Protein AF-X6NWF9-F1 (afdb_monomer)

pLDDT: mean 88.54, std 9.28, range [47.97, 97.19]

Solvent-accessible surface area (backbone atoms only — not comparable to full-atom values): 10126 Å² total; per-residue (Å²): 132,56,70,53,54,53,50,16,51,53,32,42,74,73,69,38,28,70,62,13,28,55,29,22,52,52,40,38,54,49,43,56,53,48,51,73,69,44,81,88,58,53,74,56,57,45,43,52,55,41,51,58,31,44,53,51,26,36,48,23,45,46,62,62,60,48,79,76,68,69,45,70,68,35,50,52,50,48,53,49,49,52,51,53,46,56,78,56,41,59,78,65,36,70,67,46,42,54,51,36,39,52,52,23,49,47,23,44,78,62,66,39,56,69,66,18,46,56,32,54,52,49,43,57,57,33,44,78,71,47,57,75,72,56,32,50,56,51,4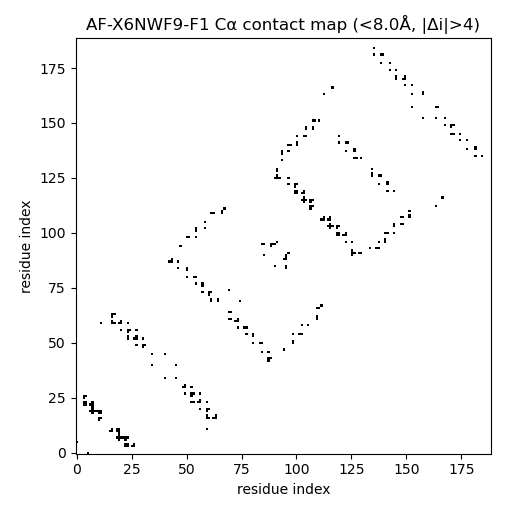5,54,50,50,47,52,42,40,52,56,43,53,57,50,48,66,70,68,59,63,88,81,40,76,66,58,46,51,52,52,53,50,44,52,53,50,48,56,52,48,52,53,55,57,51,56,57,66,75,76,113

Sequence (189 aa):
MSAIQGLGVAYFKIKNYNEAQQYAEKLVAIVIRQNKLDNSISKEEKARRYCNAKVFYVTCLCNLTGYNPLSEHAENEWKLLLKELHDAFEPTSIESVVIHVALGKMFIALRHFENMFTHFQTIQFIRTHYCEQDKKKAAELLMELIDNCLAELQRVHLVQSPALQRLFDECNSTKSILWKELSTIKQNV

Secondary structure (DSSP, 8-state):
--HHHHHHHHHHHTT-HHHHHHHHHHHHHHHHHHHHH--SS-HHHHHHHHHHHHHHHHHHHHHHS-SSSPPHHHHHHHHHHHHHHHHHS-TTSHHHHHHHHHHHHHHHHTT-HHHHHHHHHHHHHHHTTS-HHHHHHHHHHHHHHHHHHHHHHHHT-GGG-HHHHHHHHHHHHHHHHHHHHHHHHHH--

Organism: Reticulomyxa filosa (NCBI:txid46433)

Foldseek 3Di:
DDPLQVQLVVCVVVLVLVSNLVSLVVQLVVLVVCLVVDPPDDLLRSLLSNLVSLLSNLLSQQSVVAADDRDPVSVVSVVVSLVSVVVRDPLLDLSVLLSLLSVLLSCLVSVVNVSNVVSLVSLVVSLVPDDPVSNLVSLVSSLVSLVSNLVSLVVVPVPPDPVSVVVNVVSVVSNVVSVVSNVVVVVVD

Nearest PDB structures (foldseek):
  6fuz-assembly1_A  TM=6.076E-01  e=1.692E-02  Mus musculus
  8fbo-assembly1_C  TM=5.105E-01  e=2.538E-01  synthetic construct
  2h7o-assembly1_A  TM=4.577E-01  e=1.471E+00  Yersinia pseudotuberculosis
  2v0o-assembly2_C  TM=2.409E-01  e=3.218E-01  Homo sapiens
  4wpc-assembly1_B  TM=1.726E-01  e=2.256E+00  Saccharomyces cerevisiae S288C

Radius of gyration: 17.51 Å; Cα contacts (8 Å, |Δi|>4): 175; chains: 1; bounding box: 34×47×46 Å

Structure (mmCIF, N/CA/C/O backbone):
data_AF-X6NWF9-F1
#
_entry.id   AF-X6NWF9-F1
#
loop_
_atom_site.group_PDB
_atom_site.id
_atom_site.type_symbol
_atom_site.label_atom_id
_atom_site.label_alt_id
_atom_site.label_comp_id
_atom_site.label_asym_id
_atom_site.label_entity_id
_atom_site.label_seq_id
_atom_site.pdbx_PDB_ins_code
_atom_site.Cartn_x
_atom_site.Cartn_y
_atom_site.Cartn_z
_atom_site.occupancy
_atom_site.B_iso_or_equiv
_atom_site.auth_seq_id
_atom_site.auth_comp_id
_atom_site.auth_asym_id
_atom_site.auth_atom_id
_atom_site.pdbx_PDB_model_num
ATOM 1 N N . MET A 1 1 ? -8.473 -13.515 -9.912 1.00 52.94 1 MET A N 1
ATOM 2 C CA . MET A 1 1 ? -8.565 -13.264 -8.455 1.00 52.94 1 MET A CA 1
ATOM 3 C C . MET A 1 1 ? -8.816 -14.610 -7.788 1.00 52.94 1 MET A C 1
ATOM 5 O O . MET A 1 1 ? -9.714 -15.306 -8.246 1.00 52.94 1 MET A O 1
ATOM 9 N N . SER A 1 2 ? -7.990 -15.051 -6.832 1.00 76.69 2 SER A N 1
ATOM 10 C CA . SER A 1 2 ? -8.191 -16.372 -6.207 1.00 76.69 2 SER A CA 1
ATOM 11 C C . SER A 1 2 ? -9.430 -16.351 -5.301 1.00 76.69 2 SER A C 1
ATOM 13 O O . SER A 1 2 ? -9.748 -15.312 -4.722 1.00 76.69 2 SER A O 1
ATOM 15 N N . ALA A 1 3 ? -10.131 -17.481 -5.157 1.00 83.94 3 ALA A N 1
ATOM 16 C CA . ALA A 1 3 ? -11.319 -17.569 -4.296 1.00 83.94 3 ALA A CA 1
ATOM 17 C C . ALA A 1 3 ? -11.027 -17.133 -2.845 1.00 83.94 3 ALA A C 1
ATOM 19 O O . ALA A 1 3 ? -11.840 -16.455 -2.225 1.00 83.94 3 ALA A O 1
ATOM 20 N N . ILE A 1 4 ? -9.824 -17.436 -2.340 1.00 88.44 4 ILE A N 1
ATOM 21 C CA . ILE A 1 4 ? -9.341 -17.015 -1.015 1.00 88.44 4 ILE A CA 1
ATOM 22 C C . ILE A 1 4 ? -9.247 -15.490 -0.899 1.00 88.44 4 ILE A C 1
ATOM 24 O O . ILE A 1 4 ? -9.718 -14.926 0.084 1.00 88.44 4 ILE A O 1
ATOM 28 N N . GLN A 1 5 ? -8.690 -14.814 -1.909 1.00 88.62 5 GLN A N 1
ATOM 29 C CA . GLN A 1 5 ? -8.633 -13.352 -1.928 1.00 88.62 5 GLN A CA 1
ATOM 30 C C . GLN A 1 5 ? -10.043 -12.748 -1.961 1.00 88.62 5 GLN A C 1
ATOM 32 O O . GLN A 1 5 ? -10.319 -11.798 -1.233 1.00 88.62 5 GLN A O 1
ATOM 37 N N . GLY A 1 6 ? -10.943 -13.316 -2.770 1.00 90.94 6 GLY A N 1
ATOM 38 C CA . GLY A 1 6 ? -12.334 -12.868 -2.855 1.00 90.94 6 GLY A CA 1
ATOM 39 C C . GLY A 1 6 ? -13.074 -12.973 -1.519 1.00 90.94 6 GLY A C 1
ATOM 40 O O . GLY A 1 6 ? -13.721 -12.013 -1.105 1.00 90.94 6 GLY A O 1
ATOM 41 N N . LEU A 1 7 ? -12.925 -14.101 -0.816 1.00 93.31 7 LEU A N 1
ATOM 42 C CA . LEU A 1 7 ? -13.506 -14.303 0.514 1.00 93.31 7 LEU A CA 1
ATOM 43 C C . LEU A 1 7 ? -12.934 -13.322 1.538 1.00 93.31 7 LEU A C 1
ATOM 45 O O . LEU A 1 7 ? -13.703 -12.669 2.239 1.00 93.31 7 LEU A O 1
ATOM 49 N N . GLY A 1 8 ? -11.609 -13.154 1.580 1.00 94.19 8 GLY A N 1
ATOM 50 C CA . GLY A 1 8 ? -10.980 -12.180 2.472 1.00 94.19 8 GLY A CA 1
ATOM 51 C C . GLY A 1 8 ? -11.518 -10.766 2.255 1.00 94.19 8 GLY A C 1
ATOM 52 O O . GLY A 1 8 ? -11.906 -10.098 3.211 1.00 94.19 8 GLY A O 1
ATOM 53 N N . VAL A 1 9 ? -11.623 -10.325 0.997 1.00 93.25 9 VAL A N 1
ATOM 54 C CA . VAL A 1 9 ? -12.186 -9.009 0.654 1.00 93.25 9 VAL A CA 1
ATOM 55 C C . VAL A 1 9 ? -13.665 -8.906 1.037 1.00 93.25 9 VAL A C 1
ATOM 57 O O . VAL A 1 9 ? -14.096 -7.850 1.498 1.00 93.25 9 VAL A O 1
ATOM 60 N N . ALA A 1 10 ? -14.452 -9.970 0.866 1.00 94.69 10 ALA A N 1
ATOM 61 C CA . ALA A 1 10 ? -15.860 -9.977 1.255 1.00 94.69 10 ALA A CA 1
ATOM 62 C C . ALA A 1 10 ? -16.029 -9.779 2.771 1.00 94.69 10 ALA A C 1
ATOM 64 O O . ALA A 1 10 ? -16.778 -8.892 3.180 1.00 94.69 10 ALA A O 1
ATOM 65 N N . TYR A 1 11 ? -15.278 -10.526 3.589 1.00 96.19 11 TYR A N 1
ATOM 66 C CA . TYR A 1 11 ? -15.272 -10.356 5.047 1.00 96.19 11 TYR A CA 1
ATOM 67 C C . TYR A 1 11 ? -14.785 -8.965 5.465 1.00 96.19 11 TYR A C 1
ATOM 69 O O . TYR A 1 11 ? -15.401 -8.322 6.315 1.00 96.19 11 TYR A O 1
ATOM 77 N N . PHE A 1 12 ? -13.746 -8.452 4.801 1.00 93.56 12 PHE A N 1
ATOM 78 C CA . PHE A 1 12 ? -13.249 -7.101 5.046 1.00 93.56 12 PHE A CA 1
ATOM 79 C C . PHE A 1 12 ? -14.331 -6.038 4.794 1.00 93.56 12 PHE A C 1
ATOM 81 O O . PHE A 1 12 ? -14.531 -5.144 5.612 1.00 93.56 12 PHE A O 1
ATOM 88 N N . LYS A 1 13 ? -15.084 -6.150 3.690 1.00 93.06 13 LYS A N 1
ATOM 89 C CA . LYS A 1 13 ? -16.147 -5.193 3.329 1.00 93.06 13 LYS A CA 1
ATOM 90 C C . LYS A 1 13 ? -17.305 -5.159 4.324 1.00 93.06 13 LYS A C 1
ATOM 92 O O . LYS A 1 13 ? -17.890 -4.098 4.519 1.00 93.06 13 LYS A O 1
ATOM 97 N N . ILE A 1 14 ? -17.619 -6.284 4.965 1.00 95.56 14 ILE A N 1
ATOM 98 C CA . ILE A 1 14 ? -18.627 -6.345 6.037 1.00 95.56 14 ILE A CA 1
ATOM 99 C C . ILE A 1 14 ? -18.035 -6.038 7.422 1.00 95.56 14 ILE A C 1
ATOM 101 O O . ILE A 1 14 ? -18.691 -6.277 8.431 1.00 95.56 14 ILE A O 1
ATOM 105 N N . LYS A 1 15 ? -16.807 -5.497 7.471 1.00 92.38 15 LYS A N 1
ATOM 106 C CA . LYS A 1 15 ? -16.062 -5.132 8.687 1.00 92.38 15 LYS A CA 1
ATOM 107 C C . LYS A 1 15 ? -15.785 -6.303 9.630 1.00 92.38 15 LYS A C 1
ATOM 109 O O . LYS A 1 15 ? -15.510 -6.100 10.810 1.00 92.38 15 LYS A O 1
ATOM 114 N N . ASN A 1 16 ? -15.824 -7.528 9.112 1.00 94.25 16 ASN A N 1
ATOM 115 C CA . ASN A 1 16 ? -15.425 -8.700 9.866 1.00 94.25 16 ASN A CA 1
ATOM 116 C C . ASN A 1 16 ? -13.924 -8.955 9.665 1.00 94.25 16 ASN A C 1
ATOM 118 O O . ASN A 1 16 ? -13.498 -9.776 8.848 1.00 94.25 16 ASN A O 1
ATOM 122 N N . TYR A 1 17 ? -13.116 -8.162 10.367 1.00 92.31 17 TYR A N 1
ATOM 123 C CA . TYR A 1 17 ? -11.672 -8.114 10.159 1.00 92.31 17 TYR A CA 1
ATOM 124 C C . TYR A 1 17 ? -10.928 -9.339 10.698 1.00 92.31 17 TYR A C 1
ATOM 126 O O . TYR A 1 17 ? -9.856 -9.645 10.181 1.00 92.31 17 TYR A O 1
ATOM 134 N N . ASN A 1 18 ? -11.496 -10.068 11.665 1.00 92.75 18 ASN A N 1
ATOM 135 C CA . ASN A 1 18 ? -10.915 -11.316 12.175 1.00 92.75 18 ASN A CA 1
ATOM 136 C C . ASN A 1 18 ? -10.870 -12.365 11.060 1.00 92.75 18 ASN A C 1
ATOM 138 O O . ASN A 1 18 ? -9.809 -12.871 10.703 1.00 92.75 18 ASN A O 1
ATOM 142 N N . GLU A 1 19 ? -12.009 -12.621 10.426 1.00 95.62 19 GLU A N 1
ATOM 143 C CA . GLU A 1 19 ? -12.103 -13.563 9.320 1.00 95.62 19 GLU A CA 1
ATOM 144 C C . GLU A 1 19 ? -11.314 -13.060 8.109 1.00 95.62 19 GLU A C 1
ATOM 146 O O . GLU A 1 19 ? -10.604 -13.840 7.469 1.00 95.62 19 GLU A O 1
ATOM 151 N N . ALA A 1 20 ? -11.367 -11.756 7.813 1.00 95.38 20 ALA A N 1
ATOM 152 C CA . ALA A 1 20 ? -10.577 -11.176 6.729 1.00 95.38 20 ALA A CA 1
ATOM 153 C C . ALA A 1 20 ? -9.068 -11.402 6.930 1.00 95.38 20 ALA A C 1
ATOM 155 O O . ALA A 1 20 ? -8.387 -11.806 5.984 1.00 95.38 20 ALA A O 1
ATOM 156 N N . GLN A 1 21 ? -8.563 -11.215 8.157 1.00 95.06 21 GLN A N 1
ATOM 157 C CA . GLN A 1 21 ? -7.167 -11.458 8.522 1.00 95.06 21 GLN A CA 1
ATOM 158 C C . GLN A 1 21 ? -6.782 -12.922 8.300 1.00 95.06 21 GLN A C 1
ATOM 160 O O . GLN A 1 21 ? -5.762 -13.176 7.661 1.00 95.06 21 GLN A O 1
ATOM 165 N N . GLN A 1 22 ? -7.617 -13.877 8.715 1.00 96.12 22 GLN A N 1
ATOM 166 C CA . GLN A 1 22 ? -7.344 -15.302 8.502 1.00 96.12 22 GLN A CA 1
ATOM 167 C C . GLN A 1 22 ? -7.258 -15.659 7.011 1.00 96.12 22 GLN A C 1
ATOM 169 O O . GLN A 1 22 ? -6.404 -16.446 6.595 1.00 96.12 22 GLN A O 1
ATOM 174 N N . TYR A 1 23 ? -8.132 -15.093 6.172 1.00 97.19 23 TYR A N 1
ATOM 175 C CA . TYR A 1 23 ? -8.052 -15.297 4.722 1.00 97.19 23 TYR A CA 1
ATOM 176 C C . TYR A 1 23 ? -6.836 -14.608 4.104 1.00 97.19 23 TYR A C 1
ATOM 178 O O . TYR A 1 23 ? -6.227 -15.166 3.189 1.00 97.19 23 TYR A O 1
ATOM 186 N N . ALA A 1 24 ? -6.460 -13.428 4.596 1.00 95.75 24 ALA A N 1
ATOM 187 C CA . ALA A 1 24 ? -5.273 -12.724 4.135 1.00 95.75 24 ALA A CA 1
ATOM 188 C C . ALA A 1 24 ? -3.984 -13.482 4.498 1.00 95.75 24 ALA A C 1
ATOM 190 O O . ALA A 1 24 ? -3.103 -13.635 3.654 1.00 95.75 24 ALA A O 1
ATOM 191 N N . GLU A 1 25 ? -3.903 -14.047 5.701 1.00 95.50 25 GLU A N 1
ATOM 192 C CA . GLU A 1 25 ? -2.797 -14.906 6.132 1.00 95.50 25 GLU A CA 1
ATOM 193 C C . GLU A 1 25 ? -2.690 -16.164 5.255 1.00 95.50 25 GLU A C 1
ATOM 195 O O . GLU A 1 25 ? -1.623 -16.476 4.716 1.00 95.50 25 GLU A O 1
ATOM 200 N N . LYS A 1 26 ? -3.821 -16.841 5.004 1.00 96.62 26 LYS A N 1
ATOM 201 C CA . LYS A 1 26 ? -3.884 -17.977 4.068 1.00 96.62 26 LYS A CA 1
ATOM 202 C C . LYS A 1 26 ? -3.433 -17.583 2.663 1.00 96.62 26 LYS A C 1
ATOM 204 O O . LYS A 1 26 ? -2.718 -18.347 2.016 1.00 96.62 26 LYS A O 1
ATOM 209 N N . LEU A 1 27 ? -3.835 -16.406 2.181 1.00 96.56 27 LEU A N 1
ATOM 210 C CA . LEU A 1 27 ? -3.426 -15.897 0.873 1.00 96.56 27 LEU A CA 1
ATOM 211 C C . LEU A 1 27 ? -1.905 -15.729 0.796 1.00 96.56 27 LEU A C 1
ATOM 213 O O . LEU A 1 27 ? -1.301 -16.204 -0.165 1.00 96.56 27 LEU A O 1
ATOM 217 N N . VAL A 1 28 ? -1.287 -15.115 1.809 1.00 96.12 28 VAL A N 1
ATOM 218 C CA . VAL A 1 28 ? 0.174 -14.950 1.886 1.00 96.12 28 VAL A CA 1
ATOM 219 C C . VAL A 1 28 ? 0.872 -16.313 1.854 1.00 96.12 28 VAL A C 1
ATOM 221 O O . VAL A 1 28 ? 1.771 -16.521 1.038 1.00 96.12 28 VAL A O 1
ATOM 224 N N . ALA A 1 29 ? 0.417 -17.278 2.659 1.00 96.06 29 ALA A N 1
ATOM 225 C CA . ALA A 1 29 ? 0.991 -18.625 2.689 1.00 96.06 29 ALA A CA 1
ATOM 226 C C . ALA A 1 29 ? 0.888 -19.349 1.331 1.00 96.06 29 ALA A C 1
ATOM 228 O O . ALA A 1 29 ? 1.847 -19.986 0.882 1.00 96.06 29 ALA A O 1
ATOM 229 N N . ILE A 1 30 ? -0.255 -19.225 0.646 1.00 95.00 30 ILE A N 1
ATOM 230 C CA . ILE A 1 30 ? -0.462 -19.791 -0.695 1.00 95.00 30 ILE A CA 1
ATOM 231 C C . ILE A 1 30 ? 0.499 -19.160 -1.700 1.00 95.00 30 ILE A C 1
ATOM 233 O O . ILE A 1 30 ? 1.140 -19.890 -2.455 1.00 95.00 30 ILE A O 1
ATOM 237 N N . VAL A 1 31 ? 0.632 -17.831 -1.695 1.00 94.88 31 VAL A N 1
ATOM 238 C CA . VAL A 1 31 ? 1.531 -17.121 -2.614 1.00 94.88 31 VAL A CA 1
ATOM 239 C C . VAL A 1 31 ? 2.981 -17.539 -2.391 1.00 94.88 31 VAL A C 1
ATOM 241 O O . VAL A 1 31 ? 3.672 -17.856 -3.357 1.00 94.88 31 VAL A O 1
ATOM 244 N N . ILE A 1 32 ? 3.434 -17.635 -1.137 1.00 94.25 32 ILE A N 1
ATOM 245 C CA . ILE A 1 32 ? 4.781 -18.128 -0.813 1.00 94.25 32 ILE A CA 1
ATOM 246 C C . ILE A 1 32 ? 4.989 -19.536 -1.382 1.00 94.25 32 ILE A C 1
ATOM 248 O O . ILE A 1 32 ? 6.010 -19.807 -2.017 1.00 94.25 32 ILE A O 1
ATOM 252 N N . ARG A 1 33 ? 4.023 -20.442 -1.185 1.00 95.00 33 ARG A N 1
ATOM 253 C CA . ARG A 1 33 ? 4.116 -21.815 -1.696 1.00 95.00 33 ARG A CA 1
ATOM 254 C C . ARG A 1 33 ? 4.147 -21.851 -3.224 1.00 95.00 33 ARG A C 1
ATOM 256 O O . ARG A 1 33 ? 4.974 -22.559 -3.787 1.00 95.00 33 ARG A O 1
ATOM 263 N N . GLN A 1 34 ? 3.287 -21.086 -3.891 1.00 93.19 34 GLN A N 1
ATOM 264 C CA . GLN A 1 34 ? 3.248 -21.011 -5.353 1.00 93.19 34 GLN A CA 1
ATOM 265 C C . GLN A 1 34 ? 4.551 -20.451 -5.924 1.00 93.19 34 GLN A C 1
ATOM 267 O O . GLN A 1 34 ? 5.113 -21.043 -6.838 1.00 93.19 34 GLN A O 1
ATOM 272 N N . ASN A 1 35 ? 5.089 -19.385 -5.330 1.00 93.81 35 ASN A N 1
ATOM 273 C CA . ASN A 1 35 ? 6.357 -18.789 -5.744 1.00 93.81 35 ASN A CA 1
ATOM 274 C C . ASN A 1 35 ? 7.542 -19.763 -5.635 1.00 93.81 35 ASN A C 1
ATOM 276 O O . ASN A 1 35 ? 8.497 -19.648 -6.402 1.00 93.81 35 ASN A O 1
ATOM 280 N N . LYS A 1 36 ? 7.505 -20.719 -4.698 1.00 92.81 36 LYS A N 1
ATOM 281 C CA . LYS A 1 36 ? 8.529 -21.773 -4.584 1.00 92.81 36 LYS A CA 1
ATOM 282 C C . LYS A 1 36 ? 8.399 -22.856 -5.655 1.00 92.81 36 LYS A C 1
ATOM 284 O O . LYS A 1 36 ? 9.406 -23.432 -6.044 1.00 92.81 36 LYS A O 1
ATOM 289 N N . LEU A 1 37 ? 7.176 -23.156 -6.087 1.00 92.50 37 LEU A N 1
ATOM 290 C CA . LEU A 1 37 ? 6.890 -24.238 -7.034 1.00 92.50 37 LEU A CA 1
ATOM 291 C C . LEU A 1 37 ? 6.995 -23.786 -8.493 1.00 92.50 37 LEU A C 1
ATOM 293 O O . LEU A 1 37 ? 7.349 -24.578 -9.361 1.00 92.50 37 LEU A O 1
ATOM 297 N N . ASP A 1 38 ? 6.678 -22.525 -8.765 1.00 89.88 38 ASP A N 1
ATOM 298 C CA . ASP A 1 38 ? 6.666 -21.978 -10.112 1.00 89.88 38 ASP A CA 1
ATOM 299 C C . ASP A 1 38 ? 8.034 -21.374 -10.462 1.00 89.88 38 ASP A C 1
ATOM 301 O O . ASP A 1 38 ? 8.355 -20.240 -10.104 1.00 89.88 38 ASP A O 1
ATOM 305 N N . ASN A 1 39 ? 8.875 -22.152 -11.143 1.00 89.62 39 ASN A N 1
ATOM 306 C CA . ASN A 1 39 ? 10.180 -21.694 -11.633 1.00 89.62 39 ASN A CA 1
ATOM 307 C C . ASN A 1 39 ? 10.090 -20.907 -12.950 1.00 89.62 39 ASN A C 1
ATOM 309 O O . ASN A 1 39 ? 11.104 -20.387 -13.403 1.00 89.62 39 ASN A O 1
ATOM 313 N N . SER A 1 40 ? 8.901 -20.814 -13.559 1.00 92.06 40 SER A N 1
ATOM 314 C CA . SER A 1 40 ? 8.697 -20.141 -14.848 1.00 92.06 40 SER A CA 1
ATOM 315 C C . SER A 1 40 ? 8.489 -18.629 -14.716 1.00 92.06 40 SER A C 1
ATOM 317 O O . SER A 1 40 ? 8.683 -17.887 -15.675 1.00 92.06 40 SER A O 1
ATOM 319 N N . ILE A 1 41 ? 8.118 -18.161 -13.523 1.00 91.94 41 ILE A N 1
ATOM 320 C CA . ILE A 1 41 ? 7.889 -16.745 -13.228 1.00 91.94 41 ILE A CA 1
ATOM 321 C C . ILE A 1 41 ? 9.163 -16.066 -12.709 1.00 91.94 41 ILE A C 1
ATOM 323 O O . ILE A 1 41 ? 9.933 -16.646 -11.937 1.00 91.94 41 ILE A O 1
ATOM 327 N N . SER A 1 42 ? 9.366 -14.809 -13.109 1.00 90.62 42 SER A N 1
ATOM 328 C CA . SER A 1 42 ? 10.528 -14.018 -12.697 1.00 90.62 42 SER A CA 1
ATOM 329 C C . SER A 1 42 ? 10.544 -13.757 -11.184 1.00 90.62 42 SER A C 1
ATOM 331 O O . SER A 1 42 ? 9.519 -13.822 -10.500 1.00 90.62 42 SER A O 1
ATOM 333 N N . LYS A 1 43 ? 11.724 -13.433 -10.639 1.00 89.12 43 LYS A N 1
ATOM 334 C CA . LYS A 1 43 ? 11.868 -13.035 -9.226 1.00 89.12 43 LYS A CA 1
ATOM 335 C C . LYS A 1 43 ? 10.991 -11.820 -8.895 1.00 89.12 43 LYS A C 1
ATOM 337 O O . LYS A 1 43 ? 10.339 -11.802 -7.855 1.00 89.12 43 LYS A O 1
ATOM 342 N N . GLU A 1 44 ? 10.946 -10.855 -9.804 1.00 87.69 44 GLU A N 1
ATOM 343 C CA . GLU A 1 44 ? 10.124 -9.650 -9.701 1.00 87.69 44 GLU A CA 1
ATOM 344 C C . GLU A 1 44 ? 8.625 -9.985 -9.659 1.00 87.69 44 GLU A C 1
ATOM 346 O O . GLU A 1 44 ? 7.898 -9.515 -8.787 1.00 87.69 44 GLU A O 1
ATOM 351 N N . GLU A 1 45 ? 8.166 -10.896 -10.522 1.00 90.31 45 GLU A N 1
ATOM 352 C CA . GLU A 1 45 ? 6.779 -11.364 -10.527 1.00 90.31 45 GLU A CA 1
ATOM 353 C C . GLU A 1 45 ? 6.388 -12.024 -9.201 1.00 90.31 45 GLU A C 1
ATOM 355 O O . GLU A 1 45 ? 5.309 -11.773 -8.651 1.00 90.31 45 GLU A O 1
ATOM 360 N N . LYS A 1 46 ? 7.280 -12.866 -8.665 1.00 91.81 46 LYS A N 1
ATOM 361 C CA . LYS A 1 46 ? 7.097 -13.517 -7.362 1.00 91.81 46 LYS A CA 1
ATOM 362 C C . LYS A 1 46 ? 6.957 -12.479 -6.254 1.00 91.81 46 LYS A C 1
ATOM 364 O O . LYS A 1 46 ? 6.025 -12.575 -5.449 1.00 91.81 46 LYS A O 1
ATOM 369 N N . ALA A 1 47 ? 7.844 -11.487 -6.231 1.00 90.94 47 ALA A N 1
ATOM 370 C CA . ALA A 1 47 ? 7.789 -10.404 -5.261 1.00 90.94 47 ALA A CA 1
ATOM 371 C C . ALA A 1 47 ? 6.495 -9.598 -5.388 1.00 90.94 47 ALA A C 1
ATOM 373 O O . ALA A 1 47 ? 5.818 -9.367 -4.390 1.00 90.94 47 ALA A O 1
ATOM 374 N N . ARG A 1 48 ? 6.069 -9.275 -6.612 1.00 89.94 48 ARG A N 1
ATOM 375 C CA . ARG A 1 48 ? 4.844 -8.507 -6.871 1.00 89.94 48 ARG A CA 1
ATOM 376 C C . ARG A 1 48 ? 3.608 -9.206 -6.322 1.00 89.94 48 ARG A C 1
ATOM 378 O O . ARG A 1 48 ? 2.775 -8.582 -5.666 1.00 89.94 48 ARG A O 1
ATOM 385 N N . ARG A 1 49 ? 3.487 -10.518 -6.544 1.00 91.25 49 ARG A N 1
ATOM 386 C CA . ARG A 1 49 ? 2.396 -11.331 -5.975 1.00 91.25 49 ARG A CA 1
ATOM 387 C C . ARG A 1 49 ? 2.429 -11.328 -4.450 1.00 91.25 49 ARG A C 1
ATOM 389 O O . ARG A 1 49 ? 1.382 -11.179 -3.819 1.00 91.25 49 ARG A O 1
ATOM 396 N N . TYR A 1 50 ? 3.617 -11.496 -3.876 1.00 93.31 50 TYR A N 1
ATOM 397 C CA . TYR A 1 50 ? 3.808 -11.554 -2.432 1.00 93.31 50 TYR A CA 1
ATOM 398 C C . TYR A 1 50 ? 3.480 -10.219 -1.758 1.00 93.31 50 TYR A C 1
ATOM 400 O O . TYR A 1 50 ? 2.627 -10.192 -0.873 1.00 93.31 50 TYR A O 1
ATOM 408 N N . CY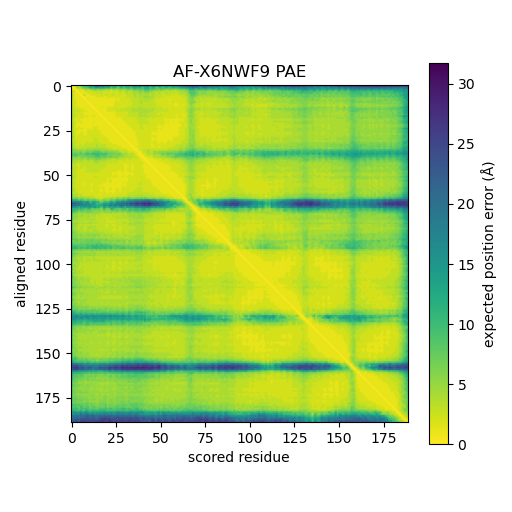S A 1 51 ? 4.055 -9.110 -2.227 1.00 92.62 51 CYS A N 1
ATOM 409 C CA . CYS A 1 51 ? 3.799 -7.784 -1.677 1.00 92.62 51 CYS A CA 1
ATOM 410 C C . CYS A 1 51 ? 2.315 -7.412 -1.767 1.00 92.62 51 CYS A C 1
ATOM 412 O O . CYS A 1 51 ? 1.753 -6.937 -0.786 1.00 92.62 51 CYS A O 1
ATOM 414 N N . ASN A 1 52 ? 1.635 -7.712 -2.879 1.00 90.31 52 ASN A N 1
ATOM 415 C CA . ASN A 1 52 ? 0.192 -7.472 -3.000 1.00 90.31 52 ASN A CA 1
ATOM 416 C C . ASN A 1 52 ? -0.632 -8.255 -1.963 1.00 90.31 52 ASN A C 1
ATOM 418 O O . ASN A 1 52 ? -1.568 -7.710 -1.375 1.00 90.31 52 ASN A O 1
ATOM 422 N N . ALA A 1 53 ? -0.293 -9.524 -1.713 1.00 93.69 53 ALA A N 1
ATOM 423 C CA . ALA A 1 53 ? -0.946 -10.313 -0.668 1.00 93.69 53 ALA A CA 1
ATOM 424 C C . ALA A 1 53 ? -0.639 -9.760 0.734 1.00 93.69 53 ALA A C 1
ATOM 426 O O . ALA A 1 53 ? -1.531 -9.675 1.580 1.00 93.69 53 ALA A O 1
ATOM 427 N N . LYS A 1 54 ? 0.609 -9.338 0.962 1.00 94.62 54 LYS A N 1
ATOM 428 C CA . LYS A 1 54 ? 1.077 -8.802 2.240 1.00 94.62 54 LYS A CA 1
ATOM 429 C C . LYS A 1 54 ? 0.441 -7.449 2.570 1.00 94.62 54 LYS A C 1
ATOM 431 O O . LYS A 1 54 ? 0.016 -7.267 3.703 1.00 94.62 54 LYS A O 1
ATOM 436 N N . VAL A 1 55 ? 0.268 -6.555 1.592 1.00 93.44 55 VAL A N 1
ATOM 437 C CA . VAL A 1 55 ? -0.491 -5.297 1.752 1.00 93.44 55 VAL A CA 1
ATOM 438 C C . VAL A 1 55 ? -1.897 -5.580 2.278 1.00 93.44 55 VAL A C 1
ATOM 440 O O . VAL A 1 55 ? -2.350 -4.923 3.215 1.00 93.44 55 VAL A O 1
ATOM 443 N N . PHE A 1 56 ? -2.594 -6.569 1.708 1.00 93.44 56 PHE A N 1
ATOM 444 C CA . PHE A 1 56 ? -3.941 -6.917 2.160 1.00 93.44 56 PHE A CA 1
ATOM 445 C C . PHE A 1 56 ? -3.943 -7.478 3.590 1.00 93.44 56 PHE A C 1
ATOM 447 O O . PHE A 1 56 ? -4.788 -7.095 4.399 1.00 93.44 56 PHE A O 1
ATOM 454 N N . TYR A 1 57 ? -2.972 -8.328 3.927 1.00 94.69 57 TYR A N 1
ATOM 455 C CA . TYR A 1 57 ? -2.793 -8.847 5.285 1.00 94.69 57 TYR A CA 1
ATOM 456 C C . TYR A 1 57 ? -2.539 -7.737 6.309 1.00 94.69 57 TYR A C 1
ATOM 458 O O . TYR A 1 57 ? -3.262 -7.646 7.299 1.00 94.69 57 TYR A O 1
ATOM 466 N N . VAL A 1 58 ? -1.593 -6.841 6.027 1.00 92.44 58 VAL A N 1
ATOM 467 C CA . VAL A 1 58 ? -1.307 -5.662 6.854 1.00 92.44 58 VAL A CA 1
ATOM 468 C C . VAL A 1 58 ? -2.556 -4.792 7.007 1.00 92.44 58 VAL A C 1
ATOM 470 O O . VAL A 1 58 ? -2.890 -4.383 8.114 1.00 92.44 58 VAL A O 1
ATOM 473 N N . THR A 1 59 ? -3.304 -4.571 5.923 1.00 91.69 59 THR A N 1
ATOM 474 C CA . THR A 1 59 ? -4.561 -3.809 5.967 1.00 91.69 59 THR A CA 1
ATOM 475 C C . THR A 1 59 ? -5.564 -4.436 6.935 1.00 91.69 59 THR A C 1
ATOM 477 O O . THR A 1 59 ? -6.199 -3.716 7.706 1.00 91.69 59 THR A O 1
ATOM 480 N N . CYS A 1 60 ? -5.694 -5.766 6.941 1.00 92.25 60 CYS A N 1
ATOM 481 C CA . CYS A 1 60 ? -6.555 -6.467 7.894 1.00 92.25 60 CYS A CA 1
ATOM 482 C C . CYS A 1 60 ? -6.055 -6.303 9.337 1.00 92.25 60 CYS A C 1
ATOM 484 O O . CYS A 1 60 ? -6.854 -5.975 10.210 1.00 92.25 60 CYS A O 1
ATOM 486 N N . LEU A 1 61 ? -4.747 -6.459 9.579 1.00 90.88 61 LEU A N 1
ATOM 487 C CA . LEU A 1 61 ? -4.145 -6.276 10.905 1.00 90.88 61 LEU A CA 1
ATOM 488 C C . LEU A 1 61 ? -4.401 -4.879 11.474 1.00 90.88 61 LEU A C 1
ATOM 490 O O . LEU A 1 61 ? -4.820 -4.748 12.619 1.00 90.88 61 LEU A O 1
ATOM 494 N N . CYS A 1 62 ? -4.194 -3.838 10.672 1.00 88.19 62 CYS A N 1
ATOM 495 C CA . CYS A 1 62 ? -4.409 -2.469 11.120 1.00 88.19 62 CYS A CA 1
ATOM 496 C C . CYS A 1 62 ? -5.891 -2.169 11.414 1.00 88.19 62 CYS A C 1
ATOM 498 O O . CYS A 1 62 ? -6.195 -1.350 12.275 1.00 88.19 62 CYS A O 1
ATOM 500 N N . ASN A 1 63 ? -6.825 -2.827 10.716 1.00 88.50 63 ASN A N 1
ATOM 501 C CA . ASN A 1 63 ? -8.262 -2.660 10.960 1.00 88.50 63 ASN A CA 1
ATOM 502 C C . ASN A 1 63 ? -8.771 -3.470 12.167 1.00 88.50 63 ASN A C 1
ATOM 504 O O . ASN A 1 63 ? -9.829 -3.147 12.704 1.00 88.50 63 ASN A O 1
ATOM 508 N N . LEU A 1 64 ? -8.031 -4.487 12.622 1.00 85.19 64 LEU A N 1
ATOM 509 C CA . LEU A 1 64 ? -8.374 -5.267 13.816 1.00 85.19 64 LEU A CA 1
ATOM 510 C C . LEU A 1 64 ? -8.214 -4.484 15.118 1.00 85.19 64 LEU A C 1
ATOM 512 O O . LEU A 1 64 ? -8.959 -4.707 16.068 1.00 85.19 64 LEU A O 1
ATOM 516 N N . THR A 1 65 ? -7.239 -3.582 15.176 1.00 74.06 65 THR A N 1
ATOM 517 C CA . THR A 1 65 ? -6.822 -2.937 16.428 1.00 74.06 65 THR A CA 1
ATOM 518 C C . THR A 1 65 ? -7.619 -1.677 16.756 1.00 74.06 65 THR A C 1
ATOM 520 O O . THR A 1 65 ? -7.409 -1.083 17.807 1.00 74.06 65 THR A O 1
ATOM 523 N N . GLY A 1 66 ? -8.566 -1.286 15.894 1.00 63.94 66 GLY A N 1
ATOM 524 C CA . GLY A 1 66 ? -9.311 -0.037 16.040 1.00 63.94 66 GLY A CA 1
ATOM 525 C C . GLY A 1 66 ? -8.445 1.207 15.799 1.00 63.94 66 GLY A C 1
ATOM 526 O O . GLY A 1 66 ? -7.273 1.112 15.437 1.00 63.94 66 GLY A O 1
ATOM 527 N N . TYR A 1 67 ? -9.048 2.390 15.947 1.00 62.38 67 TYR A N 1
ATOM 528 C CA . TYR A 1 67 ? -8.357 3.665 15.737 1.00 62.38 67 TYR A CA 1
ATOM 529 C C . TYR A 1 67 ? -7.354 3.945 16.866 1.00 62.38 67 TYR A C 1
ATOM 531 O O . TYR A 1 67 ? -7.775 4.137 18.000 1.00 62.38 67 TYR A O 1
ATOM 539 N N . ASN A 1 68 ? -6.077 4.047 16.478 1.00 61.00 68 ASN A N 1
ATOM 540 C CA . ASN A 1 68 ? -4.921 4.669 17.141 1.00 61.00 68 ASN A CA 1
ATOM 541 C C . ASN A 1 68 ? -4.649 4.303 18.629 1.00 61.00 68 ASN A C 1
ATOM 543 O O . ASN A 1 68 ? -5.462 4.631 19.494 1.00 61.00 68 ASN A O 1
ATOM 547 N N . PRO A 1 69 ? -3.462 3.761 18.983 1.00 71.75 69 PRO A N 1
ATOM 548 C CA . PRO A 1 69 ? -2.321 3.418 18.125 1.00 71.75 69 PRO A CA 1
ATOM 549 C C . PRO A 1 69 ? -2.524 2.136 17.311 1.00 71.75 69 PRO A C 1
ATOM 551 O O . PRO A 1 69 ? -3.348 1.287 17.645 1.00 71.75 69 PRO A O 1
ATOM 554 N N . LEU A 1 70 ? -1.748 1.997 16.230 1.00 79.94 70 LEU A N 1
ATOM 555 C CA . LEU A 1 70 ? -1.573 0.702 15.567 1.00 79.94 70 LEU A CA 1
ATOM 556 C C . LEU A 1 70 ? -0.993 -0.291 16.578 1.00 79.94 70 LEU A C 1
ATOM 558 O O . LEU A 1 70 ? -0.185 0.094 17.424 1.00 79.94 70 LEU A O 1
ATOM 562 N N . SER A 1 71 ? -1.365 -1.570 16.485 1.00 84.00 71 SER A N 1
ATOM 563 C CA . SER A 1 71 ? -0.634 -2.573 17.262 1.00 84.00 71 SER A CA 1
ATOM 564 C C . SER A 1 71 ? 0.816 -2.653 16.802 1.00 84.00 71 SER A C 1
ATOM 566 O O . SER A 1 71 ? 1.108 -2.526 15.612 1.00 84.00 71 SER A O 1
ATOM 568 N N . GLU A 1 72 ? 1.705 -2.959 17.744 1.00 86.94 72 GLU A N 1
ATOM 569 C CA . GLU A 1 72 ? 3.115 -3.245 17.467 1.00 86.94 72 GLU A CA 1
ATOM 570 C C . GLU A 1 72 ? 3.266 -4.309 16.369 1.00 86.94 72 GLU A C 1
ATOM 572 O O . GLU A 1 72 ? 4.098 -4.181 15.474 1.00 86.94 72 GLU A O 1
ATOM 577 N N . HIS A 1 73 ? 2.404 -5.331 16.379 1.00 88.50 73 HIS A N 1
ATOM 578 C CA . HIS A 1 73 ? 2.394 -6.368 15.350 1.00 88.50 73 HIS A CA 1
ATOM 579 C C . HIS A 1 73 ? 2.079 -5.806 13.959 1.00 88.50 73 HIS A C 1
ATOM 581 O O . HIS A 1 73 ? 2.827 -6.040 13.012 1.00 88.50 73 HIS A O 1
ATOM 587 N N . ALA A 1 74 ? 1.008 -5.018 13.829 1.00 87.56 74 ALA A N 1
ATOM 588 C CA . ALA A 1 74 ? 0.665 -4.379 12.561 1.00 87.56 74 ALA A CA 1
ATOM 589 C C . ALA A 1 74 ? 1.779 -3.431 12.091 1.00 87.56 74 ALA A C 1
ATOM 591 O O . ALA A 1 74 ? 2.093 -3.391 10.900 1.00 87.56 74 ALA A O 1
ATOM 592 N N . GLU A 1 75 ? 2.400 -2.706 13.027 1.00 88.19 75 GLU A N 1
ATOM 593 C CA . GLU A 1 75 ? 3.497 -1.786 12.743 1.00 88.19 75 GLU A CA 1
ATOM 594 C C . GLU A 1 75 ? 4.742 -2.496 12.202 1.00 88.19 75 GLU A C 1
ATOM 596 O O . GLU A 1 75 ? 5.308 -2.094 11.181 1.00 88.19 75 GLU A O 1
ATOM 601 N N . ASN A 1 76 ? 5.131 -3.593 12.846 1.00 91.81 76 ASN A N 1
ATOM 602 C CA . ASN A 1 76 ? 6.253 -4.418 12.420 1.00 91.81 76 ASN A CA 1
ATOM 603 C C . ASN A 1 76 ? 6.013 -5.024 11.032 1.00 91.81 76 ASN A C 1
ATOM 605 O O . ASN A 1 76 ? 6.921 -5.044 10.201 1.00 91.81 76 ASN A O 1
ATOM 609 N N . GLU A 1 77 ? 4.789 -5.465 10.749 1.00 92.44 77 GLU A N 1
ATOM 610 C CA . GLU A 1 77 ? 4.441 -6.109 9.482 1.00 92.44 77 GLU A CA 1
ATOM 611 C C . GLU A 1 77 ? 4.476 -5.146 8.285 1.00 92.44 77 GLU A C 1
ATOM 613 O O . GLU A 1 77 ? 4.989 -5.513 7.224 1.00 92.44 77 GLU A O 1
ATOM 618 N N . TRP A 1 78 ? 3.997 -3.900 8.420 1.00 89.88 78 TRP A N 1
ATOM 619 C CA . TRP A 1 78 ? 4.086 -2.941 7.306 1.00 89.88 78 TRP A CA 1
ATOM 620 C C . TRP A 1 78 ? 5.509 -2.420 7.091 1.00 89.88 78 TRP A C 1
ATOM 622 O O . TRP A 1 78 ? 5.916 -2.217 5.946 1.00 89.88 78 TRP A O 1
ATOM 632 N N . LYS A 1 79 ? 6.298 -2.257 8.162 1.00 92.00 79 LYS A N 1
ATOM 633 C CA . LYS A 1 79 ? 7.723 -1.906 8.050 1.00 92.00 79 LYS A CA 1
ATOM 634 C C . LYS A 1 79 ? 8.529 -3.025 7.392 1.00 92.00 79 LYS A C 1
ATOM 636 O O . LYS A 1 79 ? 9.374 -2.746 6.542 1.00 92.00 79 LYS A O 1
ATOM 641 N N . LEU A 1 80 ? 8.247 -4.282 7.740 1.00 92.69 80 LEU A N 1
ATOM 642 C CA . LEU A 1 80 ? 8.859 -5.440 7.089 1.00 92.69 80 LEU A CA 1
ATOM 643 C C . LEU A 1 80 ? 8.517 -5.472 5.598 1.00 92.69 80 LEU A C 1
ATOM 645 O O . LEU A 1 80 ? 9.418 -5.620 4.779 1.00 92.69 80 LEU A O 1
ATOM 649 N N . LEU A 1 81 ? 7.252 -5.242 5.243 1.00 92.19 81 LEU A N 1
ATOM 650 C CA . LEU A 1 81 ? 6.827 -5.155 3.848 1.00 92.19 81 LEU A CA 1
ATOM 651 C C . LEU A 1 81 ? 7.582 -4.063 3.074 1.00 92.19 81 LEU A C 1
ATOM 653 O O . LEU A 1 81 ? 7.965 -4.291 1.930 1.00 92.19 81 LEU A O 1
ATOM 657 N N . LEU A 1 82 ? 7.834 -2.893 3.672 1.00 90.44 82 LEU A N 1
ATOM 658 C CA . LEU A 1 82 ? 8.653 -1.867 3.017 1.00 90.44 82 LEU A CA 1
ATOM 659 C C . LEU A 1 82 ? 10.084 -2.338 2.778 1.00 90.44 82 LEU A C 1
ATOM 661 O O . LEU A 1 82 ? 10.621 -2.099 1.700 1.00 90.44 82 LEU A O 1
ATOM 665 N N . LYS A 1 83 ? 10.699 -3.020 3.745 1.00 90.31 83 LYS A N 1
ATOM 666 C CA . LYS A 1 83 ? 12.035 -3.592 3.555 1.00 90.31 83 LYS A CA 1
ATOM 667 C C . LYS A 1 83 ? 12.038 -4.612 2.411 1.00 90.31 83 LYS A C 1
ATOM 669 O O . LYS A 1 83 ? 12.864 -4.519 1.512 1.00 90.31 83 LYS A O 1
ATOM 674 N N . GLU A 1 84 ? 11.070 -5.525 2.404 1.00 89.31 84 GLU A N 1
ATOM 675 C CA . GLU A 1 84 ? 10.926 -6.542 1.357 1.00 89.31 84 GLU A CA 1
ATOM 676 C C . GLU A 1 84 ? 10.665 -5.923 -0.024 1.00 89.31 84 GLU A C 1
ATOM 678 O O . GLU A 1 84 ? 11.156 -6.438 -1.025 1.00 89.31 84 GLU A O 1
ATOM 683 N N . LEU A 1 85 ? 9.935 -4.804 -0.084 1.00 87.50 85 LEU A N 1
ATOM 684 C CA . LEU A 1 85 ? 9.746 -4.019 -1.303 1.00 87.50 85 LEU A CA 1
ATOM 685 C C . LEU A 1 85 ? 11.085 -3.495 -1.839 1.00 87.50 85 LEU A C 1
ATOM 687 O O . LEU A 1 85 ? 11.370 -3.667 -3.021 1.00 87.50 85 LEU A O 1
ATOM 691 N N . HIS A 1 86 ? 11.900 -2.882 -0.978 1.00 86.88 86 HIS A N 1
ATOM 692 C CA . HIS A 1 86 ? 13.193 -2.310 -1.369 1.00 86.88 86 HIS A CA 1
ATOM 693 C C . HIS A 1 86 ? 14.194 -3.391 -1.802 1.00 86.88 86 HIS A C 1
ATOM 695 O O . HIS A 1 86 ? 14.992 -3.163 -2.705 1.00 86.88 86 HIS A O 1
ATOM 701 N N . ASP A 1 87 ? 14.135 -4.576 -1.191 1.00 87.56 87 ASP A N 1
ATOM 702 C CA . ASP A 1 87 ? 14.984 -5.716 -1.560 1.00 87.56 87 ASP A CA 1
ATOM 703 C C . ASP A 1 87 ? 14.552 -6.370 -2.890 1.00 87.56 87 ASP A C 1
ATOM 705 O O . ASP A 1 87 ? 15.336 -7.071 -3.544 1.00 87.56 87 ASP A O 1
ATOM 709 N N . ALA A 1 88 ? 13.283 -6.202 -3.271 1.00 86.75 88 ALA A N 1
ATOM 710 C CA . ALA A 1 88 ? 12.683 -6.872 -4.418 1.00 86.75 88 ALA A CA 1
ATOM 711 C C . ALA A 1 88 ? 12.634 -6.027 -5.691 1.00 86.75 88 ALA A C 1
ATOM 713 O O . ALA A 1 88 ? 12.733 -6.594 -6.782 1.00 86.75 88 ALA A O 1
ATOM 714 N N . PHE A 1 89 ? 12.462 -4.715 -5.558 1.00 85.88 89 PHE A N 1
ATOM 715 C CA . PHE A 1 89 ? 12.285 -3.801 -6.677 1.00 85.88 89 PHE A CA 1
ATOM 716 C C . PHE A 1 89 ? 13.275 -2.652 -6.600 1.00 85.88 89 PHE A C 1
ATOM 718 O O . PHE A 1 89 ? 13.701 -2.248 -5.519 1.00 85.88 89 PHE A O 1
ATOM 725 N N . GLU A 1 90 ? 13.588 -2.062 -7.752 1.00 84.12 90 GLU A N 1
ATOM 726 C CA . GLU A 1 90 ? 14.292 -0.787 -7.752 1.00 84.12 90 GLU A CA 1
ATOM 727 C C . GLU A 1 90 ? 13.458 0.256 -6.986 1.00 84.12 90 GLU A C 1
ATOM 729 O O . GLU A 1 90 ? 12.234 0.313 -7.182 1.00 84.12 90 GLU A O 1
ATOM 734 N N . PRO A 1 91 ? 14.075 1.100 -6.135 1.00 78.81 91 PRO A N 1
ATOM 735 C CA . PRO A 1 91 ? 13.346 2.083 -5.331 1.00 78.81 91 PRO A CA 1
ATOM 736 C C . PRO A 1 91 ? 12.456 2.995 -6.175 1.00 78.81 91 PRO A C 1
ATOM 738 O O . PRO A 1 91 ? 11.383 3.400 -5.735 1.00 78.81 91 PRO A O 1
ATOM 741 N N . THR A 1 92 ? 12.889 3.268 -7.406 1.00 83.25 92 THR A N 1
ATOM 742 C CA . THR A 1 92 ? 12.204 4.110 -8.381 1.00 83.25 92 THR A CA 1
ATOM 743 C C . THR A 1 92 ? 11.285 3.338 -9.330 1.00 83.25 92 THR A C 1
ATOM 745 O O . THR A 1 92 ? 10.825 3.918 -10.297 1.00 83.25 92 THR A O 1
ATOM 748 N N . SER A 1 93 ? 10.999 2.054 -9.110 1.00 87.69 93 SER A N 1
ATOM 749 C CA . SER A 1 93 ? 10.114 1.246 -9.975 1.00 87.69 93 SER A CA 1
ATOM 750 C C . SER A 1 93 ? 8.635 1.616 -9.831 1.00 87.69 93 SER A C 1
ATOM 752 O O . SER A 1 93 ? 8.203 2.124 -8.792 1.00 87.69 93 SER A O 1
ATOM 754 N N . ILE A 1 94 ? 7.821 1.366 -10.862 1.00 89.25 94 ILE A N 1
ATOM 755 C CA . ILE A 1 94 ? 6.371 1.623 -10.795 1.00 89.25 94 ILE A CA 1
ATOM 756 C C . ILE A 1 94 ? 5.678 0.701 -9.782 1.00 89.25 94 ILE A C 1
ATOM 758 O O . ILE A 1 94 ? 4.695 1.089 -9.152 1.00 89.25 94 ILE A O 1
ATOM 762 N N . GLU A 1 95 ? 6.221 -0.493 -9.564 1.00 88.69 95 GLU A N 1
ATOM 763 C CA . GLU A 1 95 ? 5.807 -1.460 -8.550 1.00 88.69 95 GLU A CA 1
ATOM 764 C C . GLU A 1 95 ? 5.944 -0.872 -7.141 1.00 88.69 95 GLU A C 1
ATOM 766 O O . GLU A 1 95 ? 5.014 -0.989 -6.336 1.00 88.69 95 GLU A O 1
ATOM 771 N N . SER A 1 96 ? 7.051 -0.169 -6.873 1.00 89.50 96 SER A N 1
ATOM 772 C CA . SER A 1 96 ? 7.261 0.575 -5.627 1.00 89.50 96 SER A CA 1
ATOM 773 C C . SER A 1 96 ? 6.158 1.615 -5.410 1.00 89.50 96 SER A C 1
ATOM 775 O O . SER A 1 96 ? 5.509 1.632 -4.360 1.00 89.50 96 SER A O 1
ATOM 777 N N . VAL A 1 97 ? 5.839 2.414 -6.437 1.00 92.69 97 VAL A N 1
ATOM 778 C CA . VAL A 1 97 ? 4.752 3.409 -6.370 1.00 92.69 97 VAL A CA 1
ATOM 779 C C . VAL A 1 97 ? 3.396 2.758 -6.107 1.00 92.69 97 VAL A C 1
ATOM 781 O O . VAL A 1 97 ? 2.648 3.240 -5.258 1.00 92.69 97 VAL A O 1
ATOM 784 N N . VAL A 1 98 ? 3.068 1.657 -6.789 1.00 92.62 98 VAL A N 1
ATOM 785 C CA . VAL A 1 98 ? 1.792 0.945 -6.594 1.00 92.62 98 VAL A CA 1
ATOM 786 C C . VAL A 1 98 ? 1.629 0.490 -5.141 1.00 92.62 98 VAL A C 1
ATOM 788 O O . VAL A 1 98 ? 0.555 0.662 -4.558 1.00 92.62 98 VAL A O 1
ATOM 791 N N . ILE A 1 99 ? 2.687 -0.052 -4.536 1.00 91.56 99 ILE A N 1
ATOM 792 C CA . ILE A 1 99 ? 2.650 -0.540 -3.153 1.00 91.56 99 ILE A CA 1
ATOM 793 C C . ILE A 1 99 ? 2.581 0.628 -2.162 1.00 91.56 99 ILE A C 1
ATOM 795 O O . ILE A 1 99 ? 1.767 0.586 -1.236 1.00 91.56 99 ILE A O 1
ATOM 799 N N . HIS A 1 100 ? 3.332 1.708 -2.396 1.00 93.88 100 HIS A N 1
ATOM 800 C CA . HIS A 1 100 ? 3.225 2.933 -1.601 1.00 93.88 100 HIS A CA 1
ATOM 801 C C . HIS A 1 100 ? 1.828 3.562 -1.664 1.00 93.88 100 HIS A C 1
ATOM 803 O O . HIS A 1 100 ? 1.308 3.992 -0.635 1.00 93.88 100 HIS A O 1
ATOM 809 N N . VAL A 1 101 ? 1.173 3.565 -2.829 1.00 95.75 101 VAL A N 1
ATOM 810 C CA . VAL A 1 101 ? -0.215 4.036 -2.959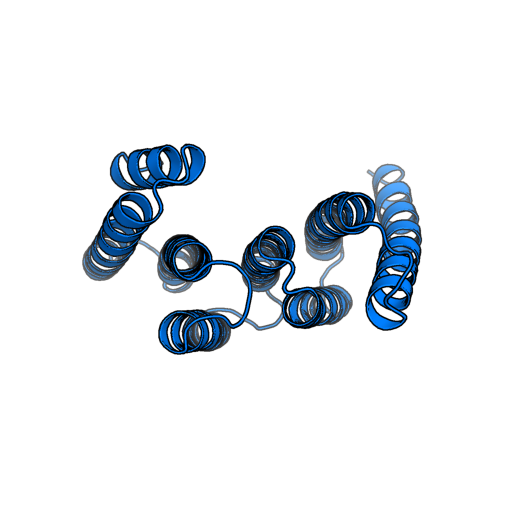 1.00 95.75 101 VAL A CA 1
ATOM 811 C C . VAL A 1 101 ? -1.174 3.150 -2.173 1.00 95.75 101 VAL A C 1
ATOM 813 O O . VAL A 1 101 ? -2.077 3.663 -1.510 1.00 95.75 101 VAL A O 1
ATOM 816 N N . ALA A 1 102 ? -0.989 1.831 -2.209 1.00 93.75 102 ALA A N 1
ATOM 817 C CA . ALA A 1 102 ? -1.848 0.914 -1.471 1.00 93.75 102 ALA A CA 1
ATOM 818 C C . ALA A 1 102 ? -1.714 1.094 0.055 1.00 93.75 102 ALA A C 1
ATOM 820 O O . ALA A 1 102 ? -2.729 1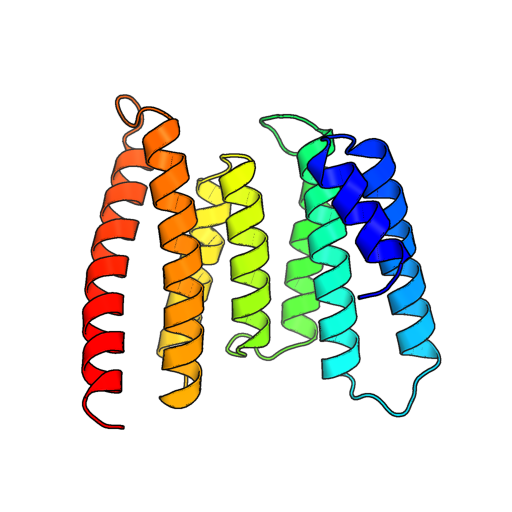.189 0.749 1.00 93.75 102 ALA A O 1
ATOM 821 N N . LEU A 1 103 ? -0.485 1.230 0.566 1.00 93.56 103 LEU A N 1
ATOM 822 C CA . LEU A 1 103 ? -0.234 1.544 1.978 1.00 93.56 103 LEU A CA 1
ATOM 823 C C . LEU A 1 103 ? -0.758 2.935 2.360 1.00 93.56 103 LEU A C 1
ATOM 825 O O . LEU A 1 103 ? -1.384 3.093 3.406 1.00 93.56 103 LEU A O 1
ATOM 829 N N . GLY A 1 104 ? -0.582 3.934 1.491 1.00 95.44 104 GLY A N 1
ATOM 830 C CA . GLY A 1 104 ? -1.134 5.272 1.685 1.00 95.44 104 GLY A CA 1
ATOM 831 C C . GLY A 1 104 ? -2.656 5.246 1.851 1.00 95.44 104 GLY A C 1
ATOM 832 O O . GLY A 1 104 ? -3.175 5.783 2.825 1.00 95.44 104 GLY A O 1
ATOM 833 N N . LYS A 1 105 ? -3.379 4.545 0.967 1.00 94.19 105 LYS A N 1
ATOM 834 C CA . LYS A 1 105 ? -4.842 4.373 1.064 1.00 94.19 105 LYS A CA 1
ATOM 835 C C . LYS A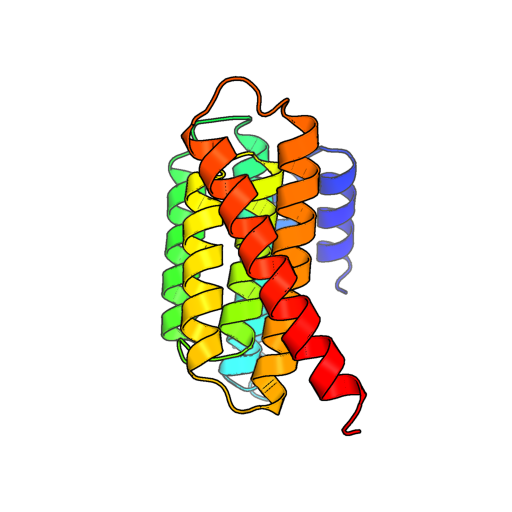 1 105 ? -5.269 3.662 2.345 1.00 94.19 105 LYS A C 1
ATOM 837 O O . LYS A 1 105 ? -6.254 4.066 2.962 1.00 94.19 105 LYS A O 1
ATOM 842 N N . MET A 1 106 ? -4.528 2.634 2.758 1.00 91.94 106 MET A N 1
ATOM 843 C CA . MET A 1 106 ? -4.759 1.964 4.038 1.00 91.94 106 MET A CA 1
ATOM 844 C C . MET A 1 106 ? -4.654 2.962 5.200 1.00 91.94 106 MET A C 1
ATOM 846 O O . MET A 1 106 ? -5.565 3.036 6.022 1.00 91.94 106 MET A O 1
ATOM 850 N N . PHE A 1 107 ? -3.592 3.769 5.252 1.00 92.12 107 PHE A N 1
ATOM 851 C CA . PHE A 1 107 ? -3.418 4.756 6.319 1.00 92.12 107 PHE A CA 1
ATOM 852 C C . PHE A 1 107 ? -4.451 5.887 6.282 1.00 92.12 107 PHE A C 1
ATOM 854 O O . PHE A 1 107 ? -4.862 6.342 7.348 1.00 92.12 107 PHE A O 1
ATOM 861 N N . ILE A 1 108 ? -4.942 6.286 5.102 1.00 92.12 108 ILE A N 1
ATOM 862 C CA . ILE A 1 108 ? -6.071 7.228 4.972 1.00 92.12 108 ILE A CA 1
ATOM 863 C C . ILE A 1 108 ? -7.320 6.654 5.637 1.00 92.12 108 ILE A C 1
ATOM 865 O O . ILE A 1 108 ? -7.920 7.319 6.476 1.00 92.12 108 ILE A O 1
ATOM 869 N N . ALA A 1 109 ? -7.690 5.412 5.308 1.00 88.62 109 ALA A N 1
ATOM 870 C CA . ALA A 1 109 ? -8.881 4.768 5.869 1.00 88.62 109 ALA A CA 1
ATOM 871 C C . ALA A 1 109 ? -8.828 4.679 7.406 1.00 88.62 109 ALA A C 1
ATOM 873 O O . ALA A 1 109 ? -9.843 4.819 8.092 1.00 88.62 109 ALA A O 1
ATOM 874 N N . LEU A 1 110 ? -7.623 4.507 7.947 1.00 87.06 110 LEU A N 1
ATOM 875 C CA . LEU A 1 110 ? -7.357 4.446 9.381 1.00 87.06 110 LEU A CA 1
ATOM 876 C C . LEU A 1 110 ? -7.053 5.819 10.008 1.00 87.06 110 LEU A C 1
ATOM 878 O O . LEU A 1 110 ? -6.787 5.895 11.203 1.00 87.06 110 LEU A O 1
ATOM 882 N N . ARG A 1 111 ? -7.094 6.910 9.230 1.00 88.94 111 ARG A N 1
ATOM 883 C CA . ARG A 1 111 ? -6.795 8.290 9.660 1.00 88.94 111 ARG A CA 1
ATOM 884 C C . ARG A 1 111 ? -5.394 8.485 10.256 1.00 88.94 111 ARG A C 1
ATOM 886 O O . ARG A 1 111 ? -5.153 9.449 10.980 1.00 88.94 111 ARG A O 1
ATOM 893 N N . HIS A 1 112 ? -4.443 7.624 9.901 1.00 88.62 112 HIS A N 1
ATOM 894 C CA . HIS A 1 112 ? -3.023 7.794 10.219 1.00 88.62 112 HIS A CA 1
ATOM 895 C C . HIS A 1 112 ? -2.355 8.671 9.155 1.00 88.62 112 HIS A C 1
ATOM 897 O O . HIS A 1 112 ? -1.539 8.214 8.354 1.00 88.62 112 HIS A O 1
ATOM 903 N N . PHE A 1 113 ? -2.739 9.948 9.123 1.00 90.19 113 PHE A N 1
ATOM 904 C CA . PHE A 1 113 ? -2.301 10.892 8.093 1.00 90.19 113 PHE A CA 1
ATOM 905 C C . PHE A 1 113 ? -0.784 11.120 8.071 1.00 90.19 113 PHE A C 1
ATOM 907 O O . PHE A 1 113 ? -0.234 11.345 6.999 1.00 90.19 113 PHE A O 1
ATOM 914 N N . GLU A 1 114 ? -0.100 10.996 9.211 1.00 88.81 114 GLU A N 1
ATOM 915 C CA . GLU A 1 114 ? 1.367 11.082 9.286 1.00 88.81 114 GLU A CA 1
ATOM 916 C C . GLU A 1 114 ? 2.043 9.957 8.488 1.00 88.81 114 GLU A C 1
ATOM 918 O O . GLU A 1 114 ? 2.885 10.223 7.632 1.00 88.81 114 GLU A O 1
ATOM 923 N N . ASN A 1 115 ? 1.607 8.707 8.680 1.00 90.62 115 ASN A N 1
ATOM 924 C CA . ASN A 1 115 ? 2.145 7.558 7.943 1.00 90.62 115 ASN A CA 1
ATOM 925 C C . ASN A 1 115 ? 1.791 7.623 6.452 1.00 90.62 115 ASN A C 1
ATOM 927 O O . ASN A 1 115 ? 2.607 7.286 5.593 1.00 90.62 115 ASN A O 1
ATOM 931 N N . MET A 1 116 ? 0.576 8.078 6.126 1.00 93.69 116 MET A N 1
ATOM 932 C CA . MET A 1 116 ? 0.200 8.330 4.735 1.00 93.69 116 MET A CA 1
ATOM 933 C C . MET A 1 116 ? 1.131 9.360 4.094 1.00 93.69 116 MET A C 1
ATOM 935 O O . MET A 1 116 ? 1.591 9.146 2.971 1.00 93.69 116 MET A O 1
ATOM 939 N N . PHE A 1 117 ? 1.441 10.443 4.810 1.00 92.69 117 PHE A N 1
ATOM 940 C CA . PHE A 1 117 ? 2.272 11.520 4.295 1.00 92.69 117 PHE A CA 1
ATOM 941 C C . PHE A 1 117 ? 3.684 11.045 3.936 1.00 92.69 117 PHE A C 1
ATOM 943 O O . PHE A 1 117 ? 4.204 11.425 2.889 1.00 92.69 117 PHE A O 1
ATOM 950 N N . THR A 1 118 ? 4.264 10.125 4.714 1.00 92.94 118 THR A N 1
ATOM 951 C CA . THR A 1 118 ? 5.535 9.479 4.350 1.00 92.94 118 THR A CA 1
ATOM 952 C C . THR A 1 118 ? 5.458 8.816 2.972 1.00 92.94 118 THR A C 1
ATOM 954 O O . THR A 1 118 ? 6.330 9.029 2.135 1.00 92.94 118 THR A O 1
ATOM 957 N N . HIS A 1 119 ? 4.396 8.059 2.685 1.00 94.12 119 HIS A N 1
ATOM 958 C CA . HIS A 1 119 ? 4.228 7.421 1.375 1.00 94.12 119 HIS A CA 1
ATOM 959 C C . HIS A 1 119 ? 3.962 8.415 0.253 1.00 94.12 119 HIS A C 1
ATOM 961 O O . HIS A 1 119 ? 4.486 8.244 -0.846 1.00 94.12 119 HIS A O 1
ATOM 967 N N . PHE A 1 120 ? 3.186 9.461 0.527 1.00 94.62 120 PHE A N 1
ATOM 968 C CA . PHE A 1 120 ? 2.971 10.557 -0.407 1.00 94.62 120 PHE A CA 1
ATOM 969 C C . PHE A 1 120 ? 4.302 11.194 -0.840 1.00 94.62 120 PHE A C 1
ATOM 971 O O . PHE A 1 120 ? 4.566 11.299 -2.040 1.00 94.62 120 PHE A O 1
ATOM 978 N N . GLN A 1 121 ? 5.177 11.521 0.117 1.00 93.19 121 GLN A N 1
ATOM 979 C CA . GLN A 1 121 ? 6.505 12.077 -0.157 1.00 93.19 121 GLN A CA 1
ATOM 980 C C . GLN A 1 121 ? 7.396 11.096 -0.926 1.00 93.19 121 GLN A C 1
ATOM 982 O O . GLN A 1 121 ? 8.068 11.490 -1.878 1.00 93.19 121 GLN A O 1
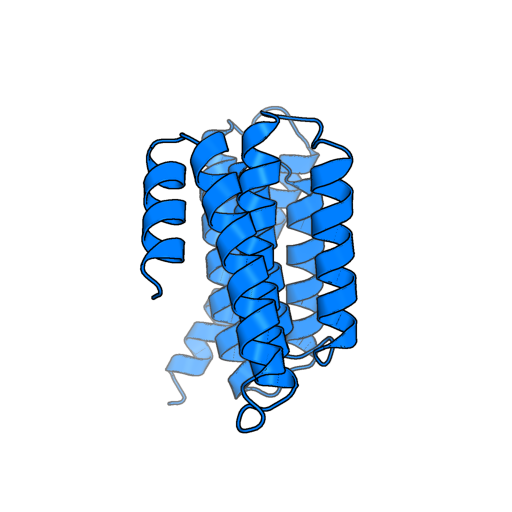ATOM 987 N N . THR A 1 122 ? 7.374 9.806 -0.571 1.00 91.81 122 THR A N 1
ATOM 988 C CA . THR A 1 122 ? 8.132 8.783 -1.305 1.00 91.81 122 THR A CA 1
ATOM 989 C C . THR A 1 122 ? 7.679 8.681 -2.760 1.00 91.81 122 THR A C 1
ATOM 991 O O . THR A 1 122 ? 8.517 8.650 -3.656 1.00 91.81 122 THR A O 1
ATOM 994 N N . ILE A 1 123 ? 6.370 8.698 -3.031 1.00 93.62 123 ILE A N 1
ATOM 995 C CA . ILE A 1 123 ? 5.852 8.657 -4.406 1.00 93.62 123 ILE A CA 1
ATOM 996 C C . ILE A 1 123 ? 6.265 9.914 -5.176 1.00 93.62 123 ILE A C 1
ATOM 998 O O . ILE A 1 123 ? 6.686 9.807 -6.327 1.00 93.62 123 ILE A O 1
ATOM 1002 N N . GLN A 1 124 ? 6.179 11.099 -4.564 1.00 91.44 124 GLN A N 1
ATOM 1003 C CA . GLN A 1 124 ? 6.657 12.335 -5.189 1.00 91.44 124 GLN A CA 1
ATOM 1004 C C . GLN A 1 124 ? 8.144 12.252 -5.549 1.00 91.44 124 GLN A C 1
ATOM 1006 O O . GLN A 1 124 ? 8.506 12.585 -6.676 1.00 91.44 124 GLN A O 1
ATOM 1011 N N . PHE A 1 125 ? 8.980 11.762 -4.631 1.00 90.25 125 PHE A N 1
ATOM 1012 C CA . PHE A 1 125 ? 10.410 11.570 -4.862 1.00 90.25 125 PHE A CA 1
ATOM 1013 C C . PHE A 1 125 ? 10.683 10.573 -5.993 1.00 90.25 125 PHE A C 1
ATOM 1015 O O . PHE A 1 125 ? 11.453 10.859 -6.906 1.00 90.25 125 PHE A O 1
ATOM 1022 N N . ILE A 1 126 ? 10.026 9.412 -5.983 1.00 87.38 126 ILE A N 1
ATOM 1023 C CA . ILE A 1 126 ? 10.193 8.408 -7.039 1.00 87.38 126 ILE A CA 1
ATOM 1024 C C . ILE A 1 126 ? 9.812 9.004 -8.402 1.00 87.38 126 ILE A C 1
ATOM 1026 O O . ILE A 1 126 ? 10.534 8.834 -9.385 1.00 87.38 126 ILE A O 1
ATOM 1030 N N . ARG A 1 127 ? 8.727 9.788 -8.453 1.00 88.56 127 ARG A N 1
ATOM 1031 C CA . ARG A 1 127 ? 8.237 10.403 -9.692 1.00 88.56 127 ARG A CA 1
ATOM 1032 C C . ARG A 1 127 ? 9.232 11.321 -10.387 1.00 88.56 127 ARG A C 1
ATOM 1034 O O . ARG A 1 127 ? 9.182 11.410 -11.613 1.00 88.56 127 ARG A O 1
ATOM 1041 N N . THR A 1 128 ? 10.119 11.995 -9.657 1.00 86.06 128 THR A N 1
ATOM 1042 C CA . THR A 1 128 ? 11.105 12.896 -10.279 1.00 86.06 128 THR A CA 1
ATOM 1043 C C . THR A 1 128 ? 12.211 12.152 -11.028 1.00 86.06 128 THR A C 1
ATOM 1045 O O . THR A 1 128 ? 12.998 12.795 -11.713 1.00 86.06 128 THR A O 1
ATOM 1048 N N . HIS A 1 129 ? 12.264 10.821 -10.923 1.00 84.56 129 HIS A N 1
ATOM 1049 C CA . HIS A 1 129 ? 13.315 9.981 -11.500 1.00 84.56 129 HIS A CA 1
ATOM 1050 C C . HIS A 1 129 ? 12.826 9.078 -12.651 1.00 84.56 129 HIS A C 1
ATOM 1052 O O . HIS A 1 129 ? 13.609 8.291 -13.177 1.00 84.56 129 HIS A O 1
ATOM 1058 N N . TYR A 1 130 ? 11.556 9.176 -13.065 1.00 81.12 130 TYR A N 1
ATOM 1059 C CA . TYR A 1 130 ? 10.999 8.341 -14.138 1.00 81.12 130 TYR A CA 1
ATOM 1060 C C . TYR A 1 130 ? 11.287 8.839 -15.555 1.00 81.12 130 TYR A C 1
ATOM 1062 O O . TYR A 1 130 ? 11.389 10.039 -15.812 1.00 81.12 130 TYR A O 1
ATOM 1070 N N . CYS A 1 131 ? 11.252 7.894 -16.502 1.00 69.94 131 CYS A N 1
ATOM 1071 C CA . CYS A 1 131 ? 10.982 8.199 -17.904 1.00 69.94 131 CYS A CA 1
ATOM 1072 C C . CYS A 1 131 ? 9.550 8.754 -18.083 1.00 69.94 131 CYS A C 1
ATOM 1074 O O . CYS A 1 131 ? 8.661 8.492 -17.272 1.00 69.94 131 CYS A O 1
ATOM 1076 N N . GLU A 1 132 ? 9.286 9.505 -19.156 1.00 75.00 132 GLU A N 1
ATOM 1077 C CA . GLU A 1 132 ? 7.991 10.188 -19.349 1.00 75.00 132 GLU A CA 1
ATOM 1078 C C . GLU A 1 132 ? 6.769 9.240 -19.329 1.00 75.00 132 GLU A C 1
ATOM 1080 O O . GLU A 1 132 ? 5.707 9.604 -18.818 1.00 75.00 132 GLU A O 1
ATOM 1085 N N . GLN A 1 133 ? 6.913 7.996 -19.805 1.00 74.62 133 GLN A N 1
ATOM 1086 C CA . GLN A 1 133 ? 5.826 7.010 -19.801 1.00 74.62 133 GLN A CA 1
ATOM 1087 C C . GLN A 1 133 ? 5.436 6.568 -18.379 1.00 74.62 133 GLN A C 1
ATOM 1089 O O . GLN A 1 133 ? 4.251 6.585 -18.028 1.00 74.62 133 GLN A O 1
ATOM 1094 N N . ASP A 1 134 ? 6.411 6.224 -17.538 1.00 83.56 134 ASP A N 1
ATOM 1095 C CA . ASP A 1 134 ? 6.158 5.815 -16.151 1.00 83.56 134 ASP A CA 1
ATOM 1096 C C . ASP A 1 134 ? 5.756 7.000 -15.272 1.00 83.56 134 ASP A C 1
ATOM 1098 O O . ASP A 1 134 ? 4.928 6.863 -14.367 1.00 83.56 134 ASP A O 1
ATOM 1102 N N . LYS A 1 135 ? 6.248 8.198 -15.601 1.00 85.88 135 LYS A N 1
ATOM 1103 C CA . LYS A 1 135 ? 5.880 9.450 -14.937 1.00 85.88 135 LYS A CA 1
ATOM 1104 C C . LYS A 1 135 ? 4.384 9.735 -15.039 1.00 85.88 135 LYS A C 1
ATOM 1106 O O . LYS A 1 135 ? 3.789 10.155 -14.043 1.00 85.88 135 LYS A O 1
ATOM 1111 N N . LYS A 1 136 ? 3.760 9.458 -16.194 1.00 88.94 136 LYS A N 1
ATOM 1112 C CA . LYS A 1 136 ? 2.302 9.565 -16.374 1.00 88.94 136 LYS A CA 1
ATOM 1113 C C . LYS A 1 136 ? 1.557 8.598 -15.455 1.00 88.94 136 LYS A C 1
ATOM 1115 O O . LYS A 1 136 ? 0.695 9.025 -14.691 1.00 88.94 136 LYS A O 1
ATOM 1120 N N . LYS A 1 137 ? 1.908 7.310 -15.487 1.00 90.56 137 LYS A N 1
ATOM 1121 C CA . LYS A 1 137 ? 1.235 6.285 -14.673 1.00 90.56 137 LYS A CA 1
ATOM 1122 C C . LYS A 1 137 ? 1.396 6.559 -13.176 1.00 90.56 137 LYS A C 1
ATOM 1124 O O . LYS A 1 137 ? 0.436 6.470 -12.416 1.00 90.56 137 LYS A O 1
ATOM 1129 N N . ALA A 1 138 ? 2.588 6.959 -12.746 1.00 91.94 138 ALA A N 1
ATOM 1130 C CA . ALA A 1 138 ? 2.836 7.339 -11.364 1.00 91.94 138 ALA A CA 1
ATOM 1131 C C . ALA A 1 138 ? 2.087 8.625 -10.960 1.00 91.94 138 ALA A C 1
ATOM 1133 O O . ALA A 1 138 ? 1.643 8.734 -9.820 1.00 91.94 138 ALA A O 1
ATOM 1134 N N . ALA A 1 139 ? 1.900 9.584 -11.877 1.00 92.75 139 ALA A N 1
ATOM 1135 C CA . ALA A 1 139 ? 1.067 10.769 -11.646 1.00 92.75 139 ALA A CA 1
ATOM 1136 C C . ALA A 1 139 ? -0.408 10.410 -11.428 1.00 92.75 139 ALA A C 1
ATOM 1138 O O . ALA A 1 139 ? -1.031 10.941 -10.514 1.00 92.75 139 ALA A O 1
ATOM 1139 N N . GLU A 1 140 ? -0.953 9.497 -12.234 1.00 93.56 140 GLU A N 1
ATOM 1140 C CA . GLU A 1 140 ? -2.329 9.002 -12.092 1.00 93.56 140 GLU A CA 1
ATOM 1141 C C . GLU A 1 140 ? -2.527 8.287 -10.746 1.00 93.56 140 GLU A C 1
ATOM 1143 O O . GLU A 1 140 ? -3.491 8.558 -10.031 1.00 93.56 140 GLU A O 1
ATOM 1148 N N . LEU A 1 141 ? -1.573 7.438 -10.357 1.00 95.56 141 LEU A N 1
ATOM 1149 C CA . LEU A 1 141 ? -1.580 6.738 -9.070 1.00 95.56 141 LEU A CA 1
ATOM 1150 C C . LEU A 1 141 ? -1.471 7.701 -7.874 1.00 95.56 141 LEU A C 1
ATOM 1152 O O . LEU A 1 141 ? -2.185 7.543 -6.882 1.00 95.56 141 LEU A O 1
ATOM 1156 N N . LEU A 1 142 ? -0.614 8.723 -7.967 1.00 96.00 142 LEU A N 1
ATOM 1157 C CA . LEU A 1 142 ? -0.501 9.759 -6.939 1.00 96.00 142 LEU A CA 1
ATOM 1158 C C . LEU A 1 142 ? -1.775 10.611 -6.852 1.00 96.00 142 LEU A C 1
ATOM 1160 O O . LEU A 1 142 ? -2.224 10.917 -5.750 1.00 96.00 142 LEU A O 1
ATOM 1164 N N . MET A 1 143 ? -2.383 10.954 -7.991 1.00 95.88 143 MET A N 1
ATOM 1165 C CA . MET A 1 143 ? -3.662 11.665 -8.037 1.00 95.88 143 MET A CA 1
ATOM 1166 C C . MET A 1 143 ? -4.752 10.879 -7.304 1.00 95.88 143 MET A C 1
ATOM 1168 O O . MET A 1 143 ? -5.466 11.440 -6.478 1.00 95.88 143 MET A O 1
ATOM 1172 N N . GLU A 1 144 ? -4.830 9.568 -7.539 1.00 96.12 144 GLU A N 1
ATOM 1173 C CA . GLU A 1 144 ? -5.787 8.702 -6.853 1.00 96.12 144 GLU A CA 1
ATOM 1174 C C . GLU A 1 144 ? -5.568 8.698 -5.330 1.00 96.12 144 GLU A C 1
ATOM 1176 O O . GLU A 1 144 ? -6.528 8.759 -4.559 1.00 96.12 144 GLU A O 1
ATOM 1181 N N . LEU A 1 145 ? -4.313 8.643 -4.868 1.00 97.19 145 LEU A N 1
ATOM 1182 C CA . LEU A 1 145 ? -3.999 8.730 -3.439 1.00 97.19 145 LEU A CA 1
ATOM 1183 C C . LEU A 1 145 ? -4.431 10.080 -2.846 1.00 97.19 145 LEU A C 1
ATOM 1185 O O . LEU A 1 145 ? -5.057 10.109 -1.784 1.00 97.19 145 LEU A O 1
ATOM 1189 N N . ILE A 1 146 ? -4.139 11.181 -3.544 1.00 96.88 146 ILE A N 1
ATOM 1190 C CA . ILE A 1 146 ? -4.523 12.535 -3.130 1.00 96.88 146 ILE A CA 1
ATOM 1191 C C . ILE A 1 146 ? -6.044 12.667 -3.038 1.00 96.88 146 ILE A C 1
ATOM 1193 O O . ILE A 1 146 ? -6.549 13.188 -2.046 1.00 96.88 146 ILE A O 1
ATOM 1197 N N . ASP A 1 147 ? -6.780 12.170 -4.030 1.00 96.00 147 ASP A N 1
ATOM 1198 C CA . ASP A 1 147 ? -8.242 12.234 -4.044 1.00 96.00 147 ASP A CA 1
ATOM 1199 C C . ASP A 1 147 ? -8.853 11.483 -2.859 1.00 96.00 147 ASP A C 1
ATOM 1201 O O . ASP A 1 147 ? -9.747 12.005 -2.189 1.00 96.00 147 ASP A O 1
ATOM 1205 N N . ASN A 1 148 ? -8.323 10.297 -2.541 1.00 95.25 148 ASN A N 1
ATOM 1206 C CA . ASN A 1 148 ? -8.725 9.559 -1.344 1.00 95.25 148 ASN A CA 1
ATOM 1207 C C . ASN A 1 148 ? -8.415 10.347 -0.061 1.00 95.25 148 ASN A C 1
ATOM 1209 O O . ASN A 1 148 ? -9.247 10.391 0.847 1.00 95.25 148 ASN A O 1
ATOM 1213 N N . CYS A 1 149 ? -7.244 10.988 0.014 1.00 95.12 149 CYS A N 1
ATOM 1214 C CA . CYS A 1 149 ? -6.837 11.748 1.193 1.00 95.12 149 CYS A CA 1
ATOM 1215 C C . CYS A 1 149 ? -7.731 12.970 1.409 1.00 95.12 149 CYS A C 1
ATOM 1217 O O . CYS A 1 149 ? -8.228 13.181 2.512 1.00 95.12 149 CYS A O 1
ATOM 1219 N N . LEU A 1 150 ? -7.959 13.764 0.361 1.00 93.94 150 LEU A N 1
ATOM 1220 C CA . LEU A 1 150 ? -8.798 14.9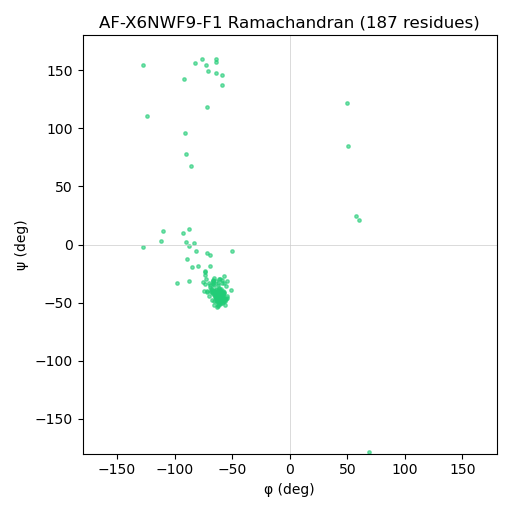60 0.423 1.00 93.94 150 LEU A CA 1
ATOM 1221 C C . LEU A 1 150 ? -10.238 14.608 0.804 1.00 93.94 150 LEU A C 1
ATOM 1223 O O . LEU A 1 150 ? -10.822 15.288 1.647 1.00 93.94 150 LEU A O 1
ATOM 1227 N N . ALA A 1 151 ? -10.786 13.525 0.242 1.00 93.12 151 ALA A N 1
ATOM 1228 C CA . ALA A 1 151 ? -12.122 13.053 0.585 1.00 93.12 151 ALA A CA 1
ATOM 1229 C C . ALA A 1 151 ? -12.241 12.680 2.072 1.00 93.12 151 ALA A C 1
ATOM 1231 O O . ALA A 1 151 ? -13.237 13.021 2.709 1.00 93.12 151 ALA A O 1
ATOM 1232 N N . GLU A 1 152 ? -11.239 12.008 2.648 1.00 92.00 152 GLU A N 1
ATOM 1233 C CA . GLU A 1 152 ? -11.269 11.657 4.072 1.00 92.00 152 GLU A CA 1
ATOM 1234 C C . GLU A 1 152 ? -11.005 12.870 4.974 1.00 92.00 152 GLU A C 1
ATOM 1236 O O . GLU A 1 152 ? -11.708 13.056 5.963 1.00 92.00 152 GLU A O 1
ATOM 1241 N N . LEU A 1 153 ? -10.072 13.755 4.615 1.00 90.69 153 LEU A N 1
ATOM 1242 C CA . LEU A 1 153 ? -9.816 15.001 5.345 1.00 90.69 153 LEU A CA 1
ATOM 1243 C C . LEU A 1 153 ? -11.072 15.879 5.448 1.00 90.69 153 LEU A C 1
ATOM 1245 O O . LEU A 1 153 ? -11.378 16.401 6.520 1.00 90.69 153 LEU A O 1
ATOM 1249 N N . GLN A 1 154 ? -11.848 15.983 4.366 1.00 88.81 154 GLN A N 1
ATOM 1250 C CA . GLN A 1 154 ? -13.125 16.705 4.357 1.00 88.81 154 GLN A CA 1
ATOM 1251 C C . GLN A 1 154 ? -14.161 16.092 5.313 1.00 88.81 154 GLN A C 1
ATOM 1253 O O . GLN A 1 154 ? -14.947 16.829 5.910 1.00 88.81 154 GLN A O 1
ATOM 1258 N N . ARG A 1 155 ? -14.150 14.765 5.507 1.00 87.06 155 ARG A N 1
ATOM 1259 C CA . ARG A 1 155 ? -15.045 14.071 6.454 1.00 87.06 155 ARG A CA 1
ATOM 1260 C C . ARG A 1 155 ? -14.658 14.274 7.914 1.00 87.06 155 ARG A C 1
ATOM 1262 O O . ARG A 1 155 ? -15.519 14.168 8.779 1.00 87.06 155 ARG A O 1
ATOM 1269 N N . VAL A 1 156 ? -13.385 14.535 8.200 1.00 82.19 156 VAL A N 1
ATOM 1270 C CA . VAL A 1 156 ? -12.862 14.626 9.575 1.00 82.19 156 VAL A CA 1
ATOM 1271 C C . VAL A 1 156 ? -13.101 16.010 10.209 1.00 82.19 156 VAL A C 1
ATOM 1273 O O . VAL A 1 156 ? -12.767 16.202 11.369 1.00 82.19 156 VAL A O 1
ATOM 1276 N N . HIS A 1 157 ? -13.749 16.955 9.513 1.00 68.69 157 HIS A N 1
ATOM 1277 C CA . HIS A 1 157 ? -13.897 18.357 9.938 1.00 68.69 157 HIS A CA 1
ATOM 1278 C C . HIS A 1 157 ? -12.540 18.972 10.333 1.00 68.69 157 HIS A C 1
ATOM 1280 O O . HIS A 1 157 ? -12.176 19.047 11.502 1.00 68.69 157 HIS A O 1
ATOM 1286 N N . LEU A 1 158 ? -11.813 19.468 9.327 1.00 63.50 158 LEU A N 1
ATOM 1287 C CA . LEU A 1 158 ? -10.454 20.050 9.369 1.00 63.50 158 LEU A CA 1
ATOM 1288 C C . LEU A 1 158 ? -10.173 21.138 10.432 1.00 63.50 158 LEU A C 1
ATOM 1290 O O . LEU A 1 158 ? -9.036 21.576 10.573 1.00 63.50 158 LEU A O 1
ATOM 1294 N N . VAL A 1 159 ? -11.176 21.585 11.185 1.00 53.47 159 VAL A N 1
ATOM 1295 C CA . VAL A 1 159 ? -11.213 22.882 11.877 1.00 53.47 159 VAL A CA 1
ATOM 1296 C C . VAL A 1 159 ? -10.229 22.995 13.059 1.00 53.47 159 VAL A C 1
ATOM 1298 O O . VAL A 1 159 ? -10.044 24.089 13.578 1.00 53.47 159 VAL A O 1
ATOM 1301 N N . GLN A 1 160 ? -9.564 21.916 13.498 1.00 63.47 160 GLN A N 1
ATOM 1302 C CA . GLN A 1 160 ? -8.798 21.934 14.759 1.00 63.47 160 GLN A CA 1
ATOM 1303 C C . GLN A 1 160 ? -7.334 21.466 14.693 1.00 63.47 160 GLN A C 1
ATOM 1305 O O . GLN A 1 160 ? -6.651 21.533 15.712 1.00 63.47 160 GLN A O 1
ATOM 1310 N N . SER A 1 161 ? -6.805 21.031 13.540 1.00 83.94 161 SER A N 1
ATOM 1311 C CA . SER A 1 161 ? -5.405 20.570 13.455 1.00 83.94 161 SER A CA 1
ATOM 1312 C C . SER A 1 161 ? -4.594 21.321 12.394 1.00 83.94 161 SER A C 1
ATOM 1314 O O . SER A 1 161 ? -4.775 21.074 11.199 1.00 83.94 161 SER A O 1
ATOM 1316 N N . PRO A 1 162 ? -3.624 22.167 12.800 1.00 86.81 162 PRO A N 1
ATOM 1317 C CA . PRO A 1 162 ? -2.688 22.811 11.875 1.00 86.81 162 PRO A CA 1
ATOM 1318 C C . PRO A 1 162 ? -1.884 21.818 11.024 1.00 86.81 162 PRO A C 1
ATOM 1320 O O . PRO A 1 162 ? -1.442 22.150 9.927 1.00 86.81 162 PRO A O 1
ATOM 1323 N N . ALA A 1 163 ? -1.665 20.593 11.512 1.00 86.94 163 ALA A N 1
ATOM 1324 C CA . ALA A 1 163 ? -1.009 19.543 10.736 1.00 86.94 163 ALA A CA 1
ATOM 1325 C C . ALA A 1 163 ? -1.909 19.034 9.599 1.00 86.94 163 ALA A C 1
ATOM 1327 O O . ALA A 1 163 ? -1.449 18.923 8.465 1.00 86.94 163 ALA A O 1
ATOM 1328 N N . LEU A 1 164 ? -3.198 18.802 9.876 1.00 88.44 164 LEU A N 1
ATOM 1329 C CA . LEU A 1 164 ? -4.155 18.365 8.854 1.00 88.44 164 LEU A CA 1
ATOM 1330 C C . LEU A 1 164 ? -4.445 19.464 7.829 1.00 88.44 164 LEU A C 1
ATOM 1332 O O . LEU A 1 164 ? -4.597 19.154 6.651 1.00 88.44 164 LEU A O 1
ATOM 1336 N N . GLN A 1 165 ? -4.463 20.734 8.248 1.00 89.94 165 GLN A N 1
ATOM 1337 C CA . GLN A 1 165 ? -4.599 21.853 7.316 1.00 89.94 165 GLN A CA 1
ATOM 1338 C C . GLN A 1 165 ? -3.402 21.936 6.359 1.00 89.94 165 GLN A C 1
ATOM 1340 O O . GLN A 1 165 ? -3.598 22.018 5.152 1.00 89.94 165 GLN A O 1
ATOM 1345 N N . ARG A 1 166 ? -2.167 21.827 6.872 1.00 90.69 166 ARG A N 1
ATOM 1346 C CA . ARG A 1 166 ? -0.963 21.799 6.020 1.00 90.69 166 ARG A CA 1
ATOM 1347 C C . ARG A 1 166 ? -1.000 20.655 5.011 1.00 90.69 166 ARG A C 1
ATOM 1349 O O . ARG A 1 166 ? -0.727 20.874 3.837 1.00 90.69 166 ARG A O 1
ATOM 1356 N N . LEU A 1 167 ? -1.390 19.461 5.458 1.00 91.31 167 LEU A N 1
ATOM 1357 C CA . LEU A 1 167 ? -1.549 18.311 4.574 1.00 91.31 167 LEU A CA 1
ATOM 1358 C C . LEU A 1 167 ? -2.612 18.562 3.494 1.00 91.31 167 LEU A C 1
ATOM 1360 O O . LEU A 1 167 ? -2.392 18.249 2.326 1.00 91.31 167 LEU A O 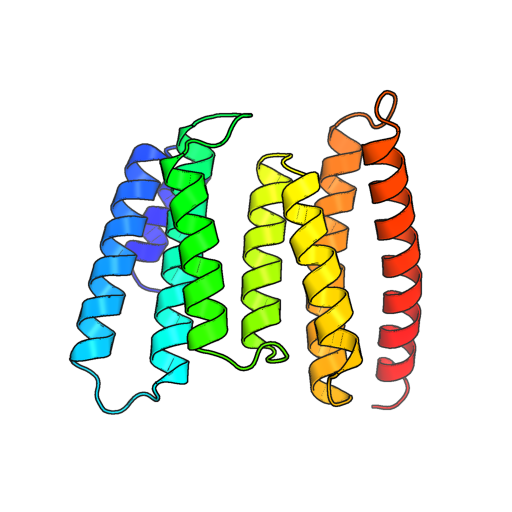1
ATOM 1364 N N . PHE A 1 168 ? -3.754 19.141 3.868 1.00 92.50 168 PHE A N 1
ATOM 1365 C CA . PHE A 1 168 ? -4.814 19.501 2.928 1.00 92.50 168 PHE A CA 1
ATOM 1366 C C . PHE A 1 168 ? -4.312 20.479 1.856 1.00 92.50 168 PHE A C 1
ATOM 1368 O O . PHE A 1 168 ? -4.556 20.271 0.663 1.00 92.50 168 PHE A O 1
ATOM 1375 N N . ASP A 1 169 ? -3.578 21.513 2.261 1.00 93.12 169 ASP A N 1
ATOM 1376 C CA . ASP A 1 169 ? -3.019 22.515 1.353 1.00 93.12 169 ASP A CA 1
ATOM 1377 C C . ASP A 1 169 ? -1.978 21.893 0.405 1.00 93.12 169 ASP A C 1
ATOM 1379 O O . ASP A 1 169 ? -2.007 22.134 -0.805 1.00 93.12 169 ASP A O 1
ATOM 1383 N N . GLU A 1 170 ? -1.106 21.022 0.920 1.00 93.81 170 GLU A N 1
ATOM 1384 C CA . GLU A 1 170 ? -0.085 20.324 0.134 1.00 93.81 170 GLU A CA 1
ATOM 1385 C C . GLU A 1 170 ? -0.687 19.338 -0.877 1.00 93.81 170 GLU A C 1
ATOM 1387 O O . GLU A 1 170 ? -0.278 19.308 -2.046 1.00 93.81 170 GLU A O 1
ATOM 1392 N N . CYS A 1 171 ? -1.713 18.584 -0.471 1.00 93.75 171 CYS A N 1
ATOM 1393 C CA . CYS A 1 171 ? -2.483 17.721 -1.361 1.00 93.75 171 CYS A CA 1
ATOM 1394 C C . CYS A 1 171 ? -3.135 18.523 -2.497 1.00 93.75 171 CYS A C 1
ATOM 1396 O O . CYS A 1 171 ? -3.021 18.133 -3.660 1.00 93.75 171 CYS A O 1
ATOM 1398 N N . ASN A 1 172 ? -3.775 19.660 -2.201 1.00 94.88 172 ASN A N 1
ATOM 1399 C CA . ASN A 1 172 ? -4.397 20.505 -3.228 1.00 94.88 172 ASN A CA 1
ATOM 1400 C C . ASN A 1 172 ? -3.371 21.141 -4.175 1.00 94.88 172 ASN A C 1
ATOM 1402 O O . ASN A 1 172 ? -3.580 21.154 -5.392 1.00 94.88 172 ASN A O 1
ATOM 1406 N N . SER A 1 173 ? -2.253 21.634 -3.636 1.00 95.62 173 SER A N 1
ATOM 1407 C CA . SER A 1 173 ? -1.153 22.186 -4.431 1.00 95.62 173 SER A CA 1
ATOM 1408 C C . SER A 1 173 ? -0.606 21.140 -5.406 1.00 95.62 173 SER A C 1
ATOM 1410 O O . SER A 1 173 ? -0.561 21.361 -6.619 1.00 95.62 173 SER A O 1
ATOM 1412 N N . THR A 1 174 ? -0.308 19.943 -4.897 1.00 94.62 174 THR A N 1
ATOM 1413 C CA . THR A 1 174 ? 0.203 18.830 -5.704 1.00 94.62 174 THR A CA 1
ATOM 1414 C C . THR A 1 174 ? -0.816 18.378 -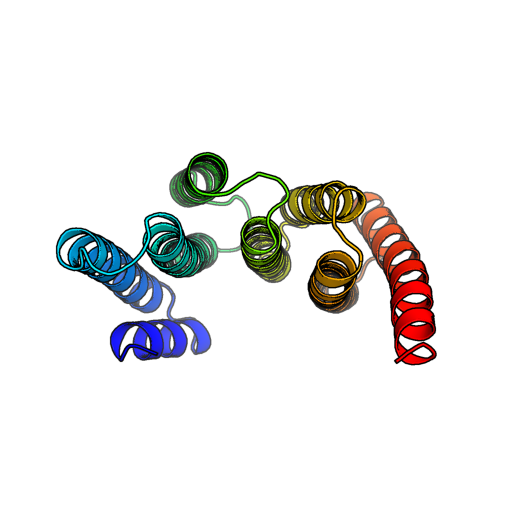6.744 1.00 94.62 174 THR A C 1
ATOM 1416 O O . THR A 1 174 ? -0.465 18.206 -7.909 1.00 94.62 174 THR A O 1
ATOM 1419 N N . LYS A 1 175 ? -2.096 18.254 -6.372 1.00 94.62 175 LYS A N 1
ATOM 1420 C CA . LYS A 1 175 ? -3.188 17.931 -7.300 1.00 94.62 175 LYS A CA 1
ATOM 1421 C C . LYS A 1 175 ? -3.249 18.904 -8.477 1.00 94.62 175 LYS A C 1
ATOM 1423 O O . LYS A 1 175 ? -3.372 18.472 -9.620 1.00 94.62 175 LYS A O 1
ATOM 1428 N N . SER A 1 176 ? -3.126 20.205 -8.209 1.00 95.06 176 SER A N 1
ATOM 1429 C CA . SER A 1 176 ? -3.112 21.247 -9.243 1.00 95.06 176 SER A CA 1
ATOM 1430 C C . SER A 1 176 ? -1.934 21.086 -10.212 1.00 95.06 176 SER A C 1
ATOM 1432 O O . SER A 1 176 ? -2.118 21.178 -11.428 1.00 95.06 176 SER A O 1
ATOM 1434 N N . ILE A 1 177 ? -0.737 20.783 -9.696 1.00 93.31 177 ILE A N 1
ATOM 1435 C CA . ILE A 1 177 ? 0.461 20.518 -10.511 1.00 93.31 177 ILE A CA 1
ATOM 1436 C C . ILE A 1 177 ? 0.245 19.285 -11.397 1.00 93.31 177 ILE A C 1
ATOM 1438 O O . ILE A 1 177 ? 0.374 19.375 -12.618 1.00 93.31 177 ILE A O 1
ATOM 1442 N N . LEU A 1 178 ? -0.167 18.161 -10.805 1.00 92.31 178 LEU A N 1
ATOM 1443 C CA . LEU A 1 178 ? -0.402 16.909 -11.530 1.00 92.31 178 LEU A CA 1
ATOM 1444 C C . LEU A 1 178 ? -1.476 17.055 -12.609 1.00 92.31 178 LEU A C 1
ATOM 1446 O O . LEU A 1 178 ? -1.353 16.479 -13.688 1.00 92.31 178 LEU A O 1
ATOM 1450 N N . TRP A 1 179 ? -2.534 17.823 -12.341 1.00 92.56 179 TRP A N 1
ATOM 1451 C CA . TRP A 1 179 ? -3.604 18.037 -13.310 1.00 92.56 179 TRP A CA 1
ATOM 1452 C C . TRP A 1 179 ? -3.102 18.782 -14.549 1.00 92.56 179 TRP A C 1
ATOM 1454 O O . TRP A 1 179 ? -3.452 18.405 -15.668 1.00 92.56 179 TRP A O 1
ATOM 1464 N N . LYS A 1 180 ? -2.232 19.786 -14.369 1.00 91.44 180 LYS A N 1
ATOM 1465 C CA . LYS A 1 180 ? -1.569 20.479 -15.484 1.00 91.44 180 LYS A CA 1
ATOM 1466 C C . LYS A 1 180 ? -0.663 19.527 -16.263 1.00 91.44 180 LYS A C 1
ATOM 1468 O O . LYS A 1 180 ? -0.787 19.455 -17.480 1.00 91.44 180 LYS A O 1
ATOM 1473 N N . GLU A 1 181 ? 0.183 18.760 -15.574 1.00 88.94 181 GLU A N 1
ATOM 1474 C CA . GLU A 1 181 ? 1.081 17.775 -16.200 1.00 88.94 181 GLU A CA 1
ATOM 1475 C C . GLU A 1 181 ? 0.306 16.756 -17.054 1.00 88.94 181 GLU A C 1
ATOM 1477 O O . GLU A 1 181 ? 0.584 16.585 -18.241 1.00 88.94 181 GLU A O 1
ATOM 1482 N N . LEU A 1 182 ? -0.716 16.119 -16.475 1.00 87.62 182 LEU A N 1
ATOM 1483 C CA . LEU A 1 182 ? -1.523 15.098 -17.148 1.00 87.62 182 LEU A CA 1
ATOM 1484 C C . LEU A 1 182 ? -2.352 15.659 -18.311 1.00 87.62 182 LEU A C 1
ATOM 1486 O O . LEU A 1 182 ? -2.591 14.948 -19.289 1.00 87.62 182 LEU A O 1
ATOM 1490 N N . SER A 1 183 ? -2.787 16.918 -18.222 1.00 86.31 183 SER A N 1
ATOM 1491 C CA . SER A 1 183 ? -3.544 17.578 -19.293 1.00 86.31 183 SER A CA 1
ATOM 1492 C C . SER A 1 183 ? -2.664 17.898 -20.500 1.00 86.31 183 SER A C 1
ATOM 1494 O O . SER A 1 183 ? -3.089 17.666 -21.629 1.00 86.31 183 SER A O 1
ATOM 1496 N N . THR A 1 184 ? -1.423 18.339 -20.279 1.00 81.81 184 THR A N 1
ATOM 1497 C CA . THR A 1 184 ? -0.448 18.585 -21.354 1.00 81.81 184 THR A CA 1
ATOM 1498 C C . THR A 1 184 ? -0.082 17.294 -22.086 1.00 81.81 184 THR A C 1
ATOM 1500 O O . THR A 1 184 ? 0.002 17.273 -23.310 1.00 81.81 184 THR A O 1
ATOM 1503 N N . ILE A 1 185 ? 0.068 16.182 -21.359 1.00 70.31 185 ILE A N 1
ATOM 1504 C CA . ILE A 1 185 ? 0.380 14.878 -21.965 1.00 70.31 185 ILE A CA 1
ATOM 1505 C C . ILE A 1 185 ? -0.772 14.380 -22.854 1.00 70.31 185 ILE A C 1
ATOM 1507 O O . ILE A 1 185 ? -0.523 13.777 -23.891 1.00 70.31 185 ILE A O 1
ATOM 1511 N N . LYS A 1 186 ? -2.035 14.656 -22.494 1.00 61.53 186 LYS A N 1
ATOM 1512 C CA . LYS A 1 186 ? -3.207 14.285 -23.312 1.00 61.53 186 LYS A CA 1
ATOM 1513 C C . LYS A 1 186 ? -3.338 15.074 -24.619 1.00 61.53 186 LYS A C 1
ATOM 1515 O O . LYS A 1 186 ? -4.084 14.636 -25.481 1.00 61.53 186 LYS A O 1
ATOM 1520 N N . GLN A 1 187 ? -2.671 16.220 -24.754 1.00 57.00 187 GLN A N 1
ATOM 1521 C CA . GLN A 1 187 ? -2.713 17.042 -25.971 1.00 57.00 187 GLN A CA 1
ATOM 1522 C C . GLN A 1 187 ? -1.632 16.659 -26.997 1.00 57.00 187 GLN A C 1
ATOM 1524 O O . GLN A 1 187 ? -1.716 17.090 -28.142 1.00 57.00 187 GLN A O 1
ATOM 1529 N N . ASN A 1 188 ? -0.646 15.847 -26.600 1.00 50.91 188 ASN A N 1
ATOM 1530 C CA . ASN A 1 188 ? 0.517 15.468 -27.413 1.00 50.91 188 ASN A CA 1
ATOM 1531 C C . ASN A 1 188 ? 0.501 13.990 -27.870 1.00 50.91 188 ASN A C 1
ATOM 1533 O O . ASN A 1 188 ? 1.523 13.493 -28.346 1.00 50.91 188 ASN A O 1
ATOM 1537 N N . VAL A 1 189 ? -0.626 13.290 -27.696 1.00 47.97 189 VAL A N 1
ATOM 1538 C CA . VAL A 1 189 ? -0.886 11.905 -28.143 1.00 47.97 189 VAL A CA 1
ATOM 1539 C C . VAL A 1 189 ? -2.112 11.917 -29.039 1.00 47.97 189 VAL A C 1
ATOM 1541 O O . VAL A 1 189 ? -2.075 11.235 -30.084 1.00 47.97 189 VAL A O 1
#

Mean predicted aligned error: 5.39 Å